Protein AF-A0A3C0NPC6-F1 (afdb_monomer_lite)

pLDDT: mean 86.83, std 6.76, range [43.84, 96.44]

Structure (mmCIF, N/CA/C/O backbone):
data_AF-A0A3C0NPC6-F1
#
_entry.id   AF-A0A3C0NPC6-F1
#
loop_
_atom_site.group_PDB
_atom_site.id
_atom_site.type_symbol
_atom_site.label_atom_id
_atom_site.label_alt_id
_atom_site.label_comp_id
_atom_site.label_asym_id
_atom_site.label_entity_id
_atom_site.label_seq_id
_atom_site.pdbx_PDB_ins_code
_atom_site.Cartn_x
_atom_site.Cartn_y
_atom_site.Cartn_z
_atom_site.occupancy
_atom_site.B_iso_or_equiv
_atom_site.auth_seq_id
_atom_site.auth_comp_id
_atom_site.auth_asym_id
_atom_site.auth_atom_id
_atom_site.pdbx_PDB_model_num
ATOM 1 N N . MET A 1 1 ? 35.384 -7.196 -56.710 1.00 65.62 1 MET A N 1
ATOM 2 C CA . MET A 1 1 ? 35.052 -7.551 -55.319 1.00 65.62 1 MET A CA 1
ATOM 3 C C . MET A 1 1 ? 35.713 -6.512 -54.436 1.00 65.62 1 MET A C 1
ATOM 5 O O . MET A 1 1 ? 36.925 -6.368 -54.517 1.00 65.62 1 MET A O 1
ATOM 9 N N . GLU A 1 2 ? 34.927 -5.705 -53.733 1.00 82.31 2 GLU A N 1
ATOM 10 C CA . GLU A 1 2 ? 35.438 -4.624 -52.882 1.00 82.31 2 GLU A CA 1
ATOM 11 C C . GLU A 1 2 ? 36.003 -5.228 -51.590 1.00 82.31 2 GLU A C 1
ATOM 13 O O . GLU A 1 2 ? 35.339 -6.059 -50.967 1.00 82.31 2 GLU A O 1
ATOM 18 N N . ILE A 1 3 ? 37.242 -4.875 -51.237 1.00 86.31 3 ILE A N 1
ATOM 19 C CA . ILE A 1 3 ? 37.906 -5.329 -50.009 1.00 86.31 3 ILE A CA 1
ATOM 20 C C . ILE A 1 3 ? 38.146 -4.107 -49.130 1.00 86.31 3 ILE A C 1
ATOM 22 O O . ILE A 1 3 ? 38.821 -3.172 -49.557 1.00 86.31 3 ILE A O 1
ATOM 26 N N . VAL A 1 4 ? 37.604 -4.132 -47.916 1.00 90.56 4 VAL A N 1
ATOM 27 C CA . VAL A 1 4 ? 37.777 -3.084 -46.907 1.00 90.56 4 VAL A CA 1
ATOM 28 C C . VAL A 1 4 ? 38.670 -3.626 -45.800 1.00 90.56 4 VAL A C 1
ATOM 30 O O . VAL A 1 4 ? 38.386 -4.682 -45.237 1.00 90.56 4 VAL A O 1
ATOM 33 N N . TYR A 1 5 ? 39.755 -2.923 -45.496 1.00 91.00 5 TYR A N 1
ATOM 34 C CA . TYR A 1 5 ? 40.668 -3.291 -44.416 1.00 91.00 5 TYR A CA 1
ATOM 35 C C . TYR A 1 5 ? 40.233 -2.605 -43.126 1.00 91.00 5 TYR A C 1
ATOM 37 O O . TYR A 1 5 ? 39.950 -1.407 -43.128 1.00 91.00 5 TYR A O 1
ATOM 45 N N . ALA A 1 6 ? 40.176 -3.368 -42.040 1.00 91.25 6 ALA A N 1
ATOM 46 C CA . ALA A 1 6 ? 39.896 -2.854 -40.710 1.00 91.25 6 ALA A CA 1
ATOM 47 C C . ALA A 1 6 ? 41.030 -3.259 -39.764 1.00 91.25 6 ALA A C 1
ATOM 49 O O . ALA A 1 6 ? 41.276 -4.444 -39.538 1.00 91.25 6 ALA A O 1
ATOM 50 N N . GLU A 1 7 ? 41.727 -2.255 -39.237 1.00 89.19 7 GLU A N 1
ATOM 51 C CA . GLU A 1 7 ? 42.876 -2.431 -38.342 1.00 89.19 7 GLU A CA 1
ATOM 52 C C . GLU A 1 7 ? 42.448 -2.426 -36.872 1.00 89.19 7 GLU A C 1
ATOM 54 O O . GLU A 1 7 ? 43.053 -3.099 -36.040 1.00 89.19 7 GLU A O 1
ATOM 59 N N . ASP A 1 8 ? 41.375 -1.700 -36.561 1.00 90.75 8 ASP A N 1
ATOM 60 C CA . ASP A 1 8 ? 40.895 -1.477 -35.205 1.00 90.75 8 ASP A CA 1
ATOM 61 C C . ASP A 1 8 ? 39.368 -1.625 -35.090 1.00 90.75 8 ASP A C 1
ATOM 63 O O . ASP A 1 8 ? 38.622 -1.714 -36.070 1.00 90.75 8 ASP A O 1
ATOM 67 N N . LYS A 1 9 ? 38.869 -1.616 -33.852 1.00 89.56 9 LYS A N 1
ATOM 68 C CA . LYS A 1 9 ? 37.432 -1.706 -33.556 1.00 89.56 9 LYS A CA 1
ATOM 69 C C . LYS A 1 9 ? 36.596 -0.629 -34.256 1.00 89.56 9 LYS A C 1
ATOM 71 O O . LYS A 1 9 ? 35.452 -0.890 -34.626 1.00 89.56 9 LYS A O 1
ATOM 76 N N . LYS A 1 10 ? 37.126 0.586 -34.417 1.00 91.94 10 LYS A N 1
ATOM 77 C CA . LYS A 1 10 ? 36.380 1.712 -34.991 1.00 91.94 10 LYS A CA 1
ATOM 78 C C . LYS A 1 10 ? 36.220 1.538 -36.500 1.00 91.94 10 LYS A C 1
ATOM 80 O O . LYS A 1 10 ? 35.096 1.545 -36.995 1.00 91.94 10 LYS A O 1
ATOM 85 N N . SER A 1 11 ? 37.326 1.306 -37.196 1.00 92.06 11 SER A N 1
ATOM 86 C CA . SER A 1 11 ? 37.374 1.020 -38.629 1.00 92.06 11 SER A CA 1
ATOM 87 C C . SER A 1 11 ? 36.565 -0.224 -38.988 1.00 92.06 11 SER A C 1
ATOM 89 O O . SER A 1 11 ? 35.882 -0.228 -40.008 1.00 92.06 11 SER A O 1
ATOM 91 N N . PHE A 1 12 ? 36.536 -1.246 -38.126 1.00 92.19 12 PHE A N 1
ATOM 92 C CA . PHE A 1 12 ? 35.694 -2.424 -38.335 1.00 92.19 12 PHE A CA 1
ATOM 93 C C . PHE A 1 12 ? 34.198 -2.099 -38.300 1.00 92.19 12 PHE A C 1
ATOM 95 O O . PHE A 1 12 ? 33.438 -2.555 -39.155 1.00 92.19 12 PHE A O 1
ATOM 102 N N . VAL A 1 13 ? 33.760 -1.277 -37.346 1.00 91.44 13 VAL A N 1
ATOM 103 C CA . VAL A 1 13 ? 32.358 -0.843 -37.259 1.00 91.44 13 VAL A CA 1
ATOM 104 C C . VAL A 1 13 ? 31.980 0.035 -38.454 1.00 91.44 13 VAL A C 1
ATOM 106 O O . VAL A 1 13 ? 30.940 -0.199 -39.069 1.00 91.44 13 VAL A O 1
ATOM 109 N N . GLU A 1 14 ? 32.833 0.987 -38.830 1.00 91.06 14 GLU A N 1
ATOM 110 C CA . GLU A 1 14 ? 32.621 1.852 -40.000 1.00 91.06 14 GLU A CA 1
ATOM 111 C C . GLU A 1 14 ? 32.575 1.044 -41.308 1.00 91.06 14 GLU A C 1
ATOM 113 O O . GLU A 1 14 ? 31.710 1.276 -42.162 1.00 91.06 14 GLU A O 1
ATOM 118 N N . ALA A 1 15 ? 33.443 0.035 -41.443 1.00 90.19 15 ALA A N 1
ATOM 119 C CA . ALA A 1 15 ? 33.426 -0.904 -42.558 1.00 90.19 15 ALA A CA 1
ATOM 120 C C . ALA A 1 15 ? 32.088 -1.648 -42.624 1.00 90.19 15 ALA A C 1
ATOM 122 O O . ALA A 1 15 ? 31.449 -1.667 -43.670 1.00 90.19 15 ALA A O 1
ATOM 123 N N . ILE A 1 16 ? 31.599 -2.191 -41.503 1.00 90.88 16 ILE A N 1
ATOM 124 C CA . ILE A 1 16 ? 30.289 -2.862 -41.444 1.00 90.88 16 ILE A CA 1
ATOM 125 C C . ILE A 1 16 ? 29.150 -1.902 -41.807 1.00 90.88 16 ILE A C 1
ATOM 127 O O . ILE A 1 16 ? 28.155 -2.320 -42.403 1.00 90.88 16 ILE A O 1
ATOM 131 N N . GLU A 1 17 ? 29.230 -0.623 -41.446 1.00 90.00 17 GLU A N 1
ATOM 132 C CA . GLU A 1 17 ? 28.191 0.360 -41.763 1.00 90.00 17 GLU A CA 1
ATOM 133 C C . GLU A 1 17 ? 28.104 0.667 -43.258 1.00 90.00 17 GLU A C 1
ATOM 135 O O . GLU A 1 17 ? 26.996 0.688 -43.805 1.00 90.00 17 GLU A O 1
ATOM 140 N N . THR A 1 18 ? 29.254 0.815 -43.908 1.00 87.75 18 THR A N 1
ATOM 141 C CA . THR A 1 18 ? 29.388 1.236 -45.309 1.00 87.75 18 THR A CA 1
ATOM 142 C C . THR A 1 18 ? 29.366 0.085 -46.317 1.00 87.75 18 THR A C 1
ATOM 144 O O . THR A 1 18 ? 29.220 0.328 -47.518 1.00 87.75 18 THR A O 1
ATOM 147 N N . ILE A 1 19 ? 29.460 -1.165 -45.850 1.00 88.69 19 ILE A N 1
ATOM 148 C CA . ILE A 1 19 ? 29.596 -2.333 -46.718 1.00 88.69 19 ILE A CA 1
ATOM 149 C C . ILE A 1 19 ? 28.379 -2.588 -47.617 1.00 88.69 19 ILE A C 1
ATOM 151 O O . ILE A 1 19 ? 27.220 -2.477 -47.205 1.00 88.69 19 ILE A O 1
ATOM 155 N N . ARG A 1 20 ? 28.664 -2.999 -48.857 1.00 85.25 20 ARG A N 1
ATOM 156 C CA . ARG A 1 20 ? 27.684 -3.480 -49.839 1.00 85.25 20 ARG A CA 1
ATOM 157 C C . ARG A 1 20 ? 27.690 -5.008 -49.907 1.00 85.25 20 ARG A C 1
ATOM 159 O O . ARG A 1 20 ? 28.698 -5.645 -49.614 1.00 85.25 20 ARG A O 1
ATOM 166 N N . ALA A 1 21 ? 26.579 -5.594 -50.346 1.00 85.00 21 ALA A N 1
ATOM 167 C CA . ALA A 1 21 ? 26.479 -7.040 -50.526 1.00 85.00 21 ALA A CA 1
ATOM 168 C C . ALA A 1 21 ? 27.562 -7.562 -51.493 1.00 85.00 21 ALA A C 1
ATOM 170 O O . ALA A 1 21 ? 27.752 -7.010 -52.578 1.00 85.00 21 ALA A O 1
ATOM 171 N N . GLY A 1 22 ? 28.272 -8.619 -51.090 1.00 82.88 22 GLY A N 1
ATOM 172 C CA . GLY A 1 22 ? 29.378 -9.225 -51.837 1.00 82.88 22 GLY A CA 1
ATOM 173 C C . GLY A 1 22 ? 30.750 -8.566 -51.633 1.00 82.88 22 GLY A C 1
ATOM 174 O O . GLY A 1 22 ? 31.723 -8.986 -52.265 1.00 82.88 22 GLY A O 1
ATOM 175 N N . ALA A 1 23 ? 30.856 -7.540 -50.782 1.00 89.00 23 ALA A N 1
ATOM 176 C CA . ALA A 1 23 ? 32.137 -6.977 -50.357 1.00 89.00 23 ALA A CA 1
ATOM 177 C C . ALA A 1 23 ? 32.716 -7.746 -49.157 1.00 89.00 23 ALA A C 1
ATOM 179 O O . ALA A 1 23 ? 31.995 -8.409 -48.414 1.00 89.00 23 ALA A O 1
ATOM 180 N N . CYS A 1 24 ? 34.032 -7.665 -48.979 1.00 88.88 24 CYS A N 1
ATOM 181 C CA . CYS A 1 24 ? 34.771 -8.428 -47.980 1.00 88.88 24 CYS A CA 1
ATOM 182 C C . CYS A 1 24 ? 35.516 -7.501 -47.026 1.00 88.88 24 CYS A C 1
ATOM 184 O O . CYS A 1 24 ? 36.270 -6.638 -47.469 1.00 88.88 24 CYS A O 1
ATOM 186 N N . VAL A 1 25 ? 35.366 -7.720 -45.724 1.00 92.62 25 VAL A N 1
ATOM 187 C CA . VAL A 1 25 ? 36.177 -7.059 -44.700 1.00 92.62 25 VAL A CA 1
ATOM 188 C C . VAL A 1 25 ? 37.362 -7.948 -44.364 1.00 92.62 25 VAL A C 1
ATOM 190 O O . VAL A 1 25 ? 37.199 -9.148 -44.139 1.00 92.62 25 VAL A O 1
ATOM 193 N N . ARG A 1 26 ? 38.559 -7.371 -44.352 1.00 92.88 26 ARG A N 1
ATOM 194 C CA . ARG A 1 26 ? 39.791 -8.057 -43.973 1.00 92.88 26 ARG A CA 1
ATOM 195 C C . ARG A 1 26 ? 40.323 -7.470 -42.673 1.00 92.88 26 ARG A C 1
ATOM 197 O O . ARG A 1 26 ? 40.474 -6.255 -42.568 1.00 92.88 26 ARG A O 1
ATOM 204 N N . ILE A 1 27 ? 40.576 -8.347 -41.709 1.00 92.75 27 ILE A N 1
ATOM 205 C CA . ILE A 1 27 ? 41.097 -8.022 -40.381 1.00 92.75 27 ILE A CA 1
ATOM 206 C C . ILE A 1 27 ? 42.367 -8.831 -40.115 1.00 92.75 27 ILE A C 1
ATOM 208 O O . ILE A 1 27 ? 42.516 -9.950 -40.612 1.00 92.75 27 ILE A O 1
ATOM 212 N N . ASP A 1 28 ? 43.270 -8.261 -39.325 1.00 90.69 28 ASP A N 1
ATOM 213 C CA . ASP A 1 28 ? 44.510 -8.930 -38.928 1.00 90.69 28 ASP A CA 1
ATOM 214 C C . ASP A 1 28 ? 44.250 -10.026 -37.881 1.00 90.69 28 ASP A C 1
ATOM 216 O O . ASP A 1 28 ? 44.654 -11.174 -38.073 1.00 90.69 28 ASP A O 1
ATOM 220 N N . SER A 1 29 ? 43.507 -9.701 -36.816 1.00 89.62 29 SER A N 1
ATOM 221 C CA . SER A 1 29 ? 43.085 -10.648 -35.778 1.00 89.62 29 SER A CA 1
ATOM 222 C C . SER A 1 29 ? 41.712 -10.299 -35.201 1.00 89.62 29 SER A C 1
ATOM 224 O O . SER A 1 29 ? 41.242 -9.165 -35.303 1.00 89.62 29 SER A O 1
ATOM 226 N N . ILE A 1 30 ? 41.057 -11.252 -34.534 1.00 88.62 30 ILE A N 1
ATOM 227 C CA . ILE A 1 30 ? 39.776 -10.987 -33.851 1.00 88.62 30 ILE A CA 1
ATOM 228 C C . ILE A 1 30 ? 39.967 -9.961 -32.722 1.00 88.62 30 ILE A C 1
ATOM 230 O O . ILE A 1 30 ? 39.120 -9.089 -32.500 1.00 88.62 30 ILE A O 1
ATOM 234 N N . SER A 1 31 ? 41.102 -10.047 -32.029 1.00 89.06 31 SER A N 1
ATOM 235 C CA . SER A 1 31 ? 41.445 -9.181 -30.898 1.00 89.06 31 SER A CA 1
ATOM 236 C C . SER A 1 31 ? 41.719 -7.730 -31.306 1.00 89.06 31 SER A C 1
ATOM 238 O O . SER A 1 31 ? 41.568 -6.839 -30.476 1.00 89.06 31 SER A O 1
ATOM 240 N N . SER A 1 32 ? 42.100 -7.457 -32.562 1.00 87.75 32 SER A N 1
ATOM 241 C CA . SER A 1 32 ? 42.333 -6.077 -33.017 1.00 87.75 32 SER A CA 1
ATOM 242 C C . SER A 1 32 ? 41.028 -5.301 -33.219 1.00 87.75 32 SER A C 1
ATOM 244 O O . SER A 1 32 ? 40.971 -4.086 -33.027 1.00 87.75 32 SER A O 1
ATOM 246 N N . VAL A 1 33 ? 39.945 -6.010 -33.547 1.00 89.38 33 VAL A N 1
ATOM 247 C CA . VAL A 1 33 ? 38.639 -5.413 -33.858 1.00 89.38 33 VAL A CA 1
ATOM 248 C C . VAL A 1 33 ? 37.592 -5.591 -32.757 1.00 89.38 33 VAL A C 1
ATOM 250 O O . VAL A 1 33 ? 36.480 -5.068 -32.872 1.00 89.38 33 VAL A O 1
ATOM 253 N N . SER A 1 34 ? 37.912 -6.313 -31.680 1.00 88.62 34 SER A N 1
ATOM 254 C CA . SER A 1 34 ? 36.974 -6.587 -30.590 1.00 88.62 34 SER A CA 1
ATOM 255 C C . SER A 1 34 ? 37.658 -6.833 -29.242 1.00 88.62 34 SER A C 1
ATOM 257 O O . SER A 1 34 ? 38.674 -7.512 -29.161 1.00 88.62 34 SER A O 1
ATOM 259 N N . ASP A 1 35 ? 37.037 -6.338 -28.166 1.00 87.31 35 ASP A N 1
ATOM 260 C CA . ASP A 1 35 ? 37.501 -6.562 -26.784 1.00 87.31 35 ASP A CA 1
ATOM 261 C C . ASP A 1 35 ? 36.902 -7.835 -26.163 1.00 87.31 35 ASP A C 1
ATOM 263 O O . ASP A 1 35 ? 37.320 -8.295 -25.101 1.00 87.31 35 ASP A O 1
ATOM 267 N N . SER A 1 36 ? 35.857 -8.383 -26.788 1.00 85.88 36 SER A N 1
ATOM 268 C CA . SER A 1 36 ? 35.154 -9.563 -26.303 1.00 85.88 36 SER A CA 1
ATOM 269 C C . SER A 1 36 ? 34.644 -10.416 -27.457 1.00 85.88 36 SER A C 1
ATOM 271 O O . SER A 1 36 ? 34.207 -9.902 -28.489 1.00 85.88 36 SER A O 1
ATOM 273 N N . ALA A 1 37 ? 34.619 -11.737 -27.247 1.00 79.19 37 ALA A N 1
ATOM 274 C CA . ALA A 1 37 ? 34.069 -12.684 -28.216 1.00 79.19 37 ALA A CA 1
ATOM 275 C C . ALA A 1 37 ? 32.622 -12.335 -28.595 1.00 79.19 37 ALA A C 1
ATOM 277 O O . ALA A 1 37 ? 32.230 -12.464 -29.748 1.00 79.19 37 ALA A O 1
ATOM 278 N N . LYS A 1 38 ? 31.834 -11.831 -27.639 1.00 80.88 38 LYS A N 1
ATOM 279 C CA . LYS A 1 38 ? 30.462 -11.394 -27.891 1.00 80.88 38 LYS A CA 1
ATOM 280 C C . LYS A 1 38 ? 30.405 -10.185 -28.826 1.00 80.88 38 LYS A C 1
ATOM 282 O O . LYS A 1 38 ? 29.601 -10.189 -29.751 1.00 80.88 38 LYS A O 1
ATOM 287 N N . ASP A 1 39 ? 31.237 -9.170 -28.598 1.00 86.12 39 ASP A N 1
ATOM 288 C CA . ASP A 1 39 ? 31.243 -7.968 -29.438 1.00 86.12 39 ASP A CA 1
ATOM 289 C C . ASP A 1 39 ? 31.651 -8.305 -30.874 1.00 86.12 39 ASP A C 1
ATOM 291 O O . ASP A 1 39 ? 31.037 -7.809 -31.821 1.00 86.12 39 ASP A O 1
ATOM 295 N N . PHE A 1 40 ? 32.625 -9.208 -31.037 1.00 86.56 40 PHE A N 1
ATOM 296 C CA . PHE A 1 40 ? 32.978 -9.756 -32.343 1.00 86.56 40 PHE A CA 1
ATOM 297 C C . PHE A 1 40 ? 31.807 -10.493 -32.990 1.00 86.56 40 PHE A C 1
ATOM 299 O O . PHE A 1 40 ? 31.468 -10.206 -34.133 1.00 86.56 40 PHE A O 1
ATOM 306 N N . LEU A 1 41 ? 31.166 -11.418 -32.268 1.00 83.19 41 LEU A N 1
ATOM 307 C CA . LEU A 1 41 ? 30.031 -12.191 -32.778 1.00 83.19 41 LEU A CA 1
ATOM 308 C C . LEU A 1 41 ? 28.879 -11.278 -33.213 1.00 83.19 41 LEU A C 1
ATOM 310 O O . LEU A 1 41 ? 28.320 -11.465 -34.292 1.00 83.19 41 LEU A O 1
ATOM 314 N N . ASP A 1 42 ? 28.548 -10.265 -32.413 1.00 85.06 42 ASP A N 1
ATOM 315 C CA . ASP A 1 42 ? 27.497 -9.298 -32.731 1.00 85.06 42 ASP A CA 1
ATOM 316 C C . ASP A 1 42 ? 27.851 -8.477 -33.987 1.00 85.06 42 ASP A C 1
ATOM 318 O O . ASP A 1 42 ? 26.983 -8.214 -34.824 1.00 85.06 42 ASP A O 1
ATOM 322 N N . ALA A 1 43 ? 29.118 -8.091 -34.156 1.00 88.00 43 ALA A N 1
ATOM 323 C CA . ALA A 1 43 ? 29.601 -7.395 -35.348 1.00 88.00 43 ALA A CA 1
ATOM 324 C C . ALA A 1 43 ? 29.622 -8.306 -36.592 1.00 88.00 43 ALA A C 1
ATOM 326 O O . ALA A 1 43 ? 29.136 -7.914 -37.653 1.00 88.00 43 ALA A O 1
ATOM 327 N N . ALA A 1 44 ? 30.084 -9.548 -36.451 1.00 85.44 44 ALA A N 1
ATOM 328 C CA . ALA A 1 44 ? 30.120 -10.556 -37.506 1.00 85.44 44 ALA A CA 1
ATOM 329 C C . ALA A 1 44 ? 28.710 -10.928 -37.998 1.00 85.44 44 ALA A C 1
ATOM 331 O O . ALA A 1 44 ? 28.474 -11.017 -39.200 1.00 85.44 44 ALA A O 1
ATOM 332 N N . VAL A 1 45 ? 27.734 -11.070 -37.095 1.00 84.75 45 VAL A N 1
ATOM 333 C CA . VAL A 1 45 ? 26.328 -11.313 -37.467 1.00 84.75 45 VAL A CA 1
ATOM 334 C C . VAL A 1 45 ? 25.738 -10.121 -38.230 1.00 84.75 45 VAL A C 1
ATOM 336 O O . VAL A 1 45 ? 24.988 -10.319 -39.186 1.00 84.75 45 VAL A O 1
ATOM 339 N N . LYS A 1 46 ? 26.083 -8.881 -37.855 1.00 88.38 46 LYS A N 1
ATOM 340 C CA . LYS A 1 46 ? 25.654 -7.680 -38.598 1.00 88.38 46 LYS A CA 1
ATOM 341 C C . LYS A 1 46 ? 26.268 -7.623 -39.993 1.00 88.38 46 LYS A C 1
ATOM 343 O O . LYS A 1 46 ? 25.556 -7.308 -40.944 1.00 88.38 46 LYS A O 1
ATOM 348 N N . LEU A 1 47 ? 27.557 -7.942 -40.106 1.00 89.19 47 LEU A N 1
ATOM 349 C CA . LEU A 1 47 ? 28.272 -8.031 -41.376 1.00 89.19 47 LEU A CA 1
ATOM 350 C C . LEU A 1 47 ? 27.607 -9.055 -42.308 1.00 89.19 47 LEU A C 1
ATOM 352 O O . LEU A 1 47 ? 27.235 -8.721 -43.433 1.00 89.19 47 LEU A O 1
ATOM 356 N N . ALA A 1 48 ? 27.342 -10.256 -41.792 1.00 85.25 48 ALA A N 1
ATOM 357 C CA . ALA A 1 48 ? 26.646 -11.316 -42.515 1.00 85.25 48 ALA A CA 1
ATOM 358 C C . ALA A 1 48 ? 25.231 -10.907 -42.947 1.00 85.25 48 ALA A C 1
ATOM 360 O O . ALA A 1 48 ? 24.814 -11.174 -44.071 1.00 85.25 48 ALA A O 1
ATOM 361 N N . GLY A 1 49 ? 24.490 -10.211 -42.076 1.00 85.62 49 GLY A N 1
ATOM 362 C CA . GLY A 1 49 ? 23.147 -9.706 -42.376 1.00 85.62 49 GLY A CA 1
ATOM 363 C C . GLY A 1 49 ? 23.105 -8.707 -43.538 1.00 85.62 49 GLY A C 1
ATOM 364 O O . GLY A 1 49 ? 22.067 -8.571 -44.183 1.00 85.62 49 GLY A O 1
ATOM 365 N N . LYS A 1 50 ? 24.227 -8.040 -43.835 1.00 88.38 50 LYS A N 1
ATOM 366 C CA . LYS A 1 50 ? 24.393 -7.155 -44.998 1.00 88.38 50 LYS A CA 1
ATOM 367 C C . LYS A 1 50 ? 24.942 -7.867 -46.242 1.00 88.38 50 LYS A C 1
ATOM 369 O O . LYS A 1 50 ? 25.159 -7.219 -47.263 1.00 88.38 50 LYS A O 1
ATOM 374 N N . GLY A 1 51 ? 25.159 -9.182 -46.174 1.00 85.38 51 GLY A N 1
ATOM 375 C CA . GLY A 1 51 ? 25.779 -9.963 -47.245 1.00 85.38 51 GLY A CA 1
ATOM 376 C C . GLY A 1 51 ? 27.271 -9.673 -47.409 1.00 85.38 51 GLY A C 1
ATOM 377 O O . GLY A 1 51 ? 27.783 -9.761 -48.522 1.00 85.38 51 GLY A O 1
ATOM 378 N N . GLY A 1 52 ? 27.934 -9.244 -46.332 1.00 88.06 52 GLY A N 1
ATOM 379 C CA . GLY A 1 52 ? 29.372 -9.031 -46.294 1.00 88.06 52 GLY A CA 1
ATOM 380 C C . GLY A 1 52 ? 30.127 -10.303 -45.929 1.00 88.06 52 GLY A C 1
ATOM 381 O O . GLY A 1 52 ? 29.661 -11.100 -45.117 1.00 88.06 52 GLY A O 1
ATOM 382 N N . GLU A 1 53 ? 31.314 -10.450 -46.496 1.00 89.50 53 GLU A N 1
ATOM 383 C CA . GLU A 1 53 ? 32.254 -11.528 -46.199 1.00 89.50 53 GLU A CA 1
ATOM 384 C C . GLU A 1 53 ? 33.327 -11.026 -45.219 1.00 89.50 53 GLU A C 1
ATOM 386 O O . GLU A 1 53 ? 33.627 -9.833 -45.155 1.00 89.50 53 GLU A O 1
ATOM 391 N N . LEU A 1 54 ? 33.923 -11.929 -44.451 1.00 90.00 54 LEU A N 1
ATOM 392 C CA . LEU A 1 54 ? 34.996 -11.667 -43.495 1.00 90.00 54 LEU A CA 1
ATOM 393 C C . LEU A 1 54 ? 36.200 -12.589 -43.728 1.00 90.00 54 LEU A C 1
ATOM 395 O O . LEU A 1 54 ? 36.051 -13.803 -43.906 1.00 90.00 54 LEU A O 1
ATOM 399 N N . VAL A 1 55 ? 37.391 -11.996 -43.691 1.00 90.25 55 VAL A N 1
ATOM 400 C CA . VAL A 1 55 ? 38.684 -12.684 -43.747 1.00 90.25 55 VAL A CA 1
ATOM 401 C C . VAL A 1 55 ? 39.524 -12.241 -42.562 1.00 90.25 55 VAL A C 1
ATOM 403 O O . VAL A 1 55 ? 39.721 -11.045 -42.367 1.00 90.25 55 VAL A O 1
ATOM 406 N N . CYS A 1 56 ? 40.043 -13.205 -41.813 1.00 89.50 56 CYS A N 1
ATOM 407 C CA . CYS A 1 56 ? 40.929 -12.988 -40.680 1.00 89.50 56 CYS A CA 1
ATOM 408 C C . CYS A 1 56 ? 42.266 -13.674 -40.938 1.00 89.50 56 CYS A C 1
ATOM 410 O O . CYS A 1 56 ? 42.302 -14.880 -41.199 1.00 89.50 56 CYS A O 1
ATOM 412 N N . GLU A 1 57 ? 43.351 -12.905 -40.905 1.00 87.88 57 GLU A N 1
ATOM 413 C CA . GLU A 1 57 ? 44.681 -13.405 -41.261 1.00 87.88 57 GLU A CA 1
ATOM 414 C C . GLU A 1 57 ? 45.271 -14.310 -40.177 1.00 87.88 57 GLU A C 1
ATOM 416 O O . GLU A 1 57 ? 45.668 -15.436 -40.478 1.00 87.88 57 GLU A O 1
ATOM 421 N N . SER A 1 58 ? 45.273 -13.853 -38.924 1.00 86.75 58 SER A N 1
ATOM 422 C CA . SER A 1 58 ? 45.931 -14.542 -37.806 1.00 86.75 58 SER A CA 1
ATOM 423 C C . SER A 1 58 ? 45.266 -15.876 -37.449 1.00 86.75 58 SER A C 1
ATOM 425 O O . SER A 1 58 ? 45.936 -16.882 -37.232 1.00 86.75 58 SER A O 1
ATOM 427 N N . GLU A 1 59 ? 43.937 -15.911 -37.419 1.00 83.31 59 GLU A N 1
ATOM 428 C CA . GLU A 1 59 ? 43.132 -17.091 -37.094 1.00 83.31 59 GLU A CA 1
ATOM 429 C C . GLU A 1 59 ? 42.834 -17.959 -38.331 1.00 83.31 59 GLU A C 1
ATOM 431 O O . GLU A 1 59 ? 42.208 -19.013 -38.214 1.00 83.31 59 GLU A O 1
ATOM 436 N N . GLY A 1 60 ? 43.283 -17.537 -39.521 1.00 81.81 60 GLY A N 1
ATOM 437 C CA . GLY A 1 60 ? 43.210 -18.320 -40.758 1.00 81.81 60 GLY A CA 1
ATOM 438 C C . GLY A 1 60 ? 41.790 -18.568 -41.276 1.00 81.81 60 GLY A C 1
ATOM 439 O O . GLY A 1 60 ? 41.545 -19.544 -41.991 1.00 81.81 60 GLY A O 1
ATOM 440 N N . PHE A 1 61 ? 40.843 -17.707 -40.914 1.00 80.19 61 PHE A N 1
ATOM 441 C CA . PHE A 1 61 ? 39.430 -17.880 -41.227 1.00 80.19 61 PHE A CA 1
ATOM 442 C C . PHE A 1 61 ? 39.022 -17.028 -42.447 1.00 80.19 61 PHE A C 1
ATOM 444 O O . PHE A 1 61 ? 39.302 -15.834 -42.517 1.00 80.19 61 PHE A O 1
ATOM 451 N N . ASP A 1 62 ? 38.346 -17.649 -43.422 1.00 86.00 62 ASP A N 1
ATOM 452 C CA . ASP A 1 62 ? 37.866 -17.004 -44.654 1.00 86.00 62 ASP A CA 1
ATOM 453 C C . ASP A 1 62 ? 36.449 -17.497 -44.984 1.00 86.00 62 ASP A C 1
ATOM 455 O O . ASP A 1 62 ? 36.269 -18.621 -45.460 1.00 86.00 62 ASP A O 1
ATOM 459 N N . THR A 1 63 ? 35.450 -16.651 -44.725 1.00 84.31 63 THR A N 1
ATOM 460 C CA . THR A 1 63 ? 34.014 -16.908 -44.997 1.00 84.31 63 THR A CA 1
ATOM 461 C C . THR A 1 63 ? 33.685 -17.238 -46.446 1.00 84.31 63 THR A C 1
ATOM 463 O O . THR A 1 63 ? 32.713 -17.943 -46.699 1.00 84.31 63 THR A O 1
ATOM 466 N N . ARG A 1 64 ? 34.522 -16.799 -47.390 1.00 81.69 64 ARG A N 1
ATOM 467 C CA . ARG A 1 64 ? 34.307 -17.002 -48.829 1.00 81.69 64 ARG A CA 1
ATOM 468 C C . ARG A 1 64 ? 34.593 -18.436 -49.259 1.00 81.69 64 ARG A C 1
ATOM 470 O O . ARG A 1 64 ? 34.251 -18.829 -50.372 1.00 81.69 64 ARG A O 1
ATOM 477 N N . ARG A 1 65 ? 35.292 -19.203 -48.418 1.00 82.50 65 ARG A N 1
ATOM 478 C CA . ARG A 1 65 ? 35.644 -20.602 -48.673 1.00 82.50 65 ARG A CA 1
ATOM 479 C C . ARG A 1 65 ? 34.637 -21.520 -47.993 1.00 82.50 65 ARG A C 1
ATOM 481 O O . ARG A 1 65 ? 34.098 -21.186 -46.943 1.00 82.50 65 ARG A O 1
ATOM 488 N N . GLU A 1 66 ? 34.477 -22.729 -48.524 1.00 73.44 66 GLU A N 1
ATOM 489 C CA . GLU A 1 66 ? 33.584 -23.758 -47.961 1.00 73.44 66 GLU A CA 1
ATOM 490 C C . GLU A 1 66 ? 33.843 -24.012 -46.464 1.00 73.44 66 GLU A C 1
ATOM 492 O O . GLU A 1 66 ? 32.914 -24.162 -45.676 1.00 73.44 66 GLU A O 1
ATOM 497 N N . GLN A 1 67 ? 35.114 -23.957 -46.061 1.00 68.88 67 GLN A N 1
ATOM 498 C CA . GLN A 1 67 ? 35.570 -24.101 -44.677 1.00 68.88 67 GLN A CA 1
ATOM 499 C C . GLN A 1 67 ? 35.154 -22.950 -43.736 1.00 68.88 67 GLN A C 1
ATOM 501 O O . GLN A 1 67 ? 35.024 -23.175 -42.536 1.00 68.88 67 GLN A O 1
ATOM 506 N N . GLY A 1 68 ? 34.924 -21.734 -44.246 1.00 70.06 68 GLY A N 1
ATOM 507 C CA . GLY A 1 68 ? 34.495 -20.574 -43.451 1.00 70.06 68 GLY A CA 1
ATOM 508 C C . GLY A 1 68 ? 33.025 -20.188 -43.624 1.00 70.06 68 GLY A C 1
ATOM 509 O O . GLY A 1 68 ? 32.513 -19.406 -42.822 1.00 70.06 68 GLY A O 1
ATOM 510 N N . ALA A 1 69 ? 32.325 -20.764 -44.608 1.00 74.19 69 ALA A N 1
ATOM 511 C CA . ALA A 1 69 ? 30.914 -20.492 -44.895 1.00 74.19 69 ALA A CA 1
ATOM 512 C C . ALA A 1 69 ? 29.975 -20.806 -43.710 1.00 74.19 69 ALA A C 1
ATOM 514 O O . ALA A 1 69 ? 28.901 -20.218 -43.575 1.00 74.19 69 ALA A O 1
ATOM 515 N N . LEU A 1 70 ? 30.386 -21.714 -42.816 1.00 78.69 70 LEU A N 1
ATOM 516 C CA . LEU A 1 70 ? 29.624 -22.084 -41.620 1.00 78.69 70 LEU A CA 1
ATOM 517 C C . LEU A 1 70 ? 29.773 -21.097 -40.455 1.00 78.69 70 LEU A C 1
ATOM 519 O O . LEU A 1 70 ? 28.991 -21.186 -39.506 1.00 78.69 70 LEU A O 1
ATOM 523 N N . LEU A 1 71 ? 30.721 -20.151 -40.501 1.00 80.06 71 LEU A N 1
ATOM 524 C CA . LEU A 1 71 ? 30.980 -19.283 -39.353 1.00 80.06 71 LEU A CA 1
ATOM 525 C C . LEU A 1 71 ? 29.755 -18.430 -39.009 1.00 80.06 71 LEU A C 1
ATOM 527 O O . LEU A 1 71 ? 29.271 -18.484 -37.882 1.00 80.06 71 LEU A O 1
ATOM 531 N N . PHE A 1 72 ? 29.218 -17.666 -39.962 1.00 79.06 72 PHE A N 1
ATOM 532 C CA . PHE A 1 72 ? 28.106 -16.758 -39.673 1.00 79.06 72 PHE A CA 1
ATOM 533 C C . PHE A 1 72 ? 26.832 -17.474 -39.186 1.00 79.06 72 PHE A C 1
ATOM 535 O O . PHE A 1 72 ? 26.255 -17.012 -38.194 1.00 79.06 72 PHE A O 1
ATOM 542 N N . PRO A 1 73 ? 26.396 -18.604 -39.786 1.00 81.94 73 PRO A N 1
ATOM 543 C CA . PRO A 1 73 ? 25.305 -19.409 -39.236 1.00 81.94 73 PRO A CA 1
ATOM 544 C C . PRO A 1 73 ? 25.550 -19.880 -37.795 1.00 81.94 73 PRO A C 1
ATOM 546 O O . PRO A 1 73 ? 24.647 -19.782 -36.963 1.00 81.94 73 PRO A O 1
ATOM 549 N N . LEU A 1 74 ? 26.765 -20.341 -37.473 1.00 83.50 74 LEU A N 1
ATOM 550 C CA . LEU A 1 74 ? 27.117 -20.790 -36.122 1.00 83.50 74 LEU A CA 1
ATOM 551 C C . LEU A 1 74 ? 27.143 -19.629 -35.121 1.00 83.50 74 LEU A C 1
ATOM 553 O O . LEU A 1 74 ? 26.565 -19.737 -34.039 1.00 83.50 74 LEU A O 1
ATOM 557 N N . CYS A 1 75 ? 27.744 -18.496 -35.491 1.00 78.62 75 CYS A N 1
ATOM 558 C CA . CYS A 1 75 ? 27.771 -17.282 -34.675 1.00 78.62 75 CYS A CA 1
ATOM 559 C C . CYS A 1 75 ? 26.357 -16.779 -34.366 1.00 78.62 75 CYS A C 1
ATOM 561 O O . CYS A 1 75 ? 26.054 -16.405 -33.230 1.00 78.62 75 CYS A O 1
ATOM 563 N N . ARG A 1 76 ? 25.469 -16.819 -35.364 1.00 79.81 76 ARG A N 1
ATOM 564 C CA . ARG A 1 76 ? 24.060 -16.471 -35.197 1.00 79.81 76 ARG A CA 1
ATOM 565 C C . ARG A 1 76 ? 23.355 -17.422 -34.229 1.00 79.81 76 ARG A C 1
ATOM 567 O O . ARG A 1 76 ? 22.725 -16.948 -33.286 1.00 79.81 76 ARG A O 1
ATOM 574 N N . ALA A 1 77 ? 23.490 -18.735 -34.429 1.00 87.19 77 ALA A N 1
ATOM 575 C CA . ALA A 1 77 ? 22.872 -19.741 -33.565 1.00 87.19 77 ALA A CA 1
ATOM 576 C C . ALA A 1 77 ? 23.333 -19.605 -32.102 1.00 87.19 77 ALA A C 1
ATOM 578 O O . ALA A 1 77 ? 22.522 -19.680 -31.176 1.00 87.19 77 ALA A O 1
ATOM 579 N N . LEU A 1 78 ? 24.622 -19.329 -31.888 1.00 84.75 78 LEU A N 1
ATOM 580 C CA . LEU A 1 78 ? 25.178 -19.104 -30.557 1.00 84.75 78 LEU A CA 1
ATOM 581 C C . LEU A 1 78 ? 24.615 -17.830 -29.902 1.00 84.75 78 LEU A C 1
ATOM 583 O O . LEU A 1 78 ? 24.189 -17.876 -28.747 1.00 84.75 78 LEU A O 1
ATOM 587 N N . SER A 1 79 ? 24.537 -16.711 -30.634 1.00 80.31 79 SER A N 1
ATOM 588 C CA . SER A 1 79 ? 23.950 -15.464 -30.111 1.00 80.31 79 SER A CA 1
ATOM 589 C C . SER A 1 79 ? 22.469 -15.636 -29.742 1.00 80.31 79 SER A C 1
ATOM 591 O O . SER A 1 79 ? 22.018 -15.158 -28.694 1.00 80.31 79 SER A O 1
ATOM 593 N N . GLU A 1 80 ? 21.701 -16.370 -30.552 1.00 86.25 80 GLU A N 1
ATOM 594 C CA . GLU A 1 80 ? 20.298 -16.695 -30.268 1.00 86.25 80 GLU A CA 1
ATOM 595 C C . GLU A 1 80 ? 20.159 -17.548 -28.991 1.00 86.25 80 GLU A C 1
ATOM 597 O O . GLU A 1 80 ? 19.322 -17.239 -28.131 1.00 86.25 80 GLU A O 1
ATOM 602 N N . LEU A 1 81 ? 21.027 -18.551 -28.804 1.00 90.19 81 LEU A N 1
ATOM 603 C CA . LEU A 1 81 ? 21.075 -19.380 -27.595 1.00 90.19 81 LEU A CA 1
ATOM 604 C C . LEU A 1 81 ? 21.364 -18.546 -26.336 1.00 90.19 81 LEU A C 1
ATOM 606 O O . LEU A 1 81 ? 20.668 -18.666 -25.321 1.00 90.19 81 LEU A O 1
ATOM 610 N N . GLU A 1 82 ? 22.347 -17.646 -26.392 1.00 86.75 82 GLU A N 1
ATOM 611 C CA . GLU A 1 82 ? 22.664 -16.758 -25.271 1.00 86.75 82 GLU A CA 1
ATOM 612 C C . GLU A 1 82 ? 21.502 -15.821 -24.914 1.00 86.75 82 GLU A C 1
ATOM 614 O O . GLU A 1 82 ? 21.215 -15.570 -23.734 1.00 86.75 82 GLU A O 1
ATOM 619 N N . GLN A 1 83 ? 20.824 -15.274 -25.927 1.00 86.94 83 GLN A N 1
ATOM 620 C CA . GLN A 1 83 ? 19.653 -14.420 -25.739 1.00 86.94 83 GLN A CA 1
ATOM 621 C C . GLN A 1 83 ? 18.498 -15.186 -25.090 1.00 86.94 83 GLN A C 1
ATOM 623 O O 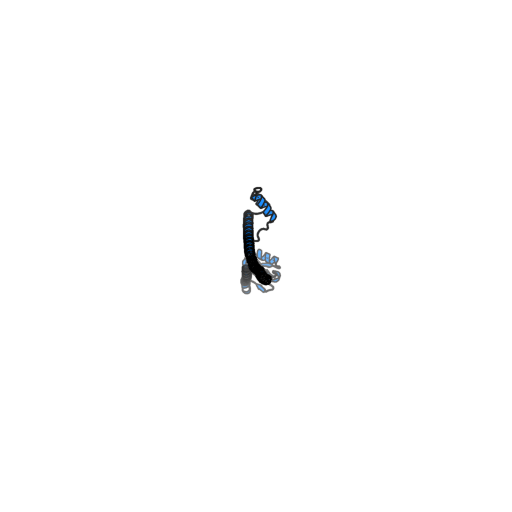. GLN A 1 83 ? 17.861 -14.659 -24.169 1.00 86.94 83 GLN A O 1
ATOM 628 N N . ALA A 1 84 ? 18.247 -16.423 -25.526 1.00 92.88 84 ALA A N 1
ATOM 629 C CA . ALA A 1 84 ? 17.239 -17.297 -24.936 1.00 92.88 84 ALA A CA 1
ATOM 630 C C . ALA A 1 84 ? 17.539 -17.567 -23.452 1.00 92.88 84 ALA A C 1
ATOM 632 O O . ALA A 1 84 ? 16.673 -17.355 -22.599 1.00 92.88 84 ALA A O 1
ATOM 633 N N . GLY A 1 85 ? 18.790 -17.899 -23.113 1.00 94.19 85 GLY A N 1
ATOM 634 C CA . GLY A 1 85 ? 19.218 -18.093 -21.725 1.00 94.19 85 GLY A CA 1
ATOM 635 C C . GLY A 1 85 ? 19.036 -16.843 -20.852 1.00 94.19 85 GLY A C 1
ATOM 636 O O . GLY A 1 85 ? 18.553 -16.930 -19.719 1.00 94.19 85 GLY A O 1
ATOM 637 N N . ARG A 1 86 ? 19.356 -15.650 -21.377 1.00 90.50 86 ARG A N 1
ATOM 638 C CA . ARG A 1 86 ? 19.113 -14.369 -20.680 1.00 90.50 86 ARG A CA 1
ATOM 639 C C . ARG A 1 86 ? 17.627 -14.123 -20.419 1.00 90.50 86 ARG A C 1
ATOM 641 O O . ARG A 1 86 ? 17.271 -13.677 -19.325 1.00 90.50 86 ARG A O 1
ATOM 648 N N . LYS A 1 87 ? 16.761 -14.400 -21.400 1.00 94.69 87 LYS A N 1
ATOM 649 C CA . LYS A 1 87 ? 15.302 -14.263 -21.259 1.00 94.69 87 LYS A CA 1
ATOM 650 C C . LYS A 1 87 ? 14.755 -15.226 -20.205 1.00 94.69 87 LYS A C 1
ATOM 652 O O . LYS A 1 87 ? 14.009 -14.777 -19.339 1.00 94.69 87 LYS A O 1
ATOM 657 N N . ALA A 1 88 ? 15.182 -16.489 -20.223 1.00 95.50 88 ALA A N 1
ATOM 658 C CA . ALA A 1 88 ? 14.760 -17.501 -19.254 1.00 95.50 88 ALA A CA 1
ATOM 659 C C . ALA A 1 88 ? 15.117 -17.104 -17.810 1.00 95.50 88 ALA A C 1
ATOM 661 O O . ALA A 1 88 ? 14.253 -17.087 -1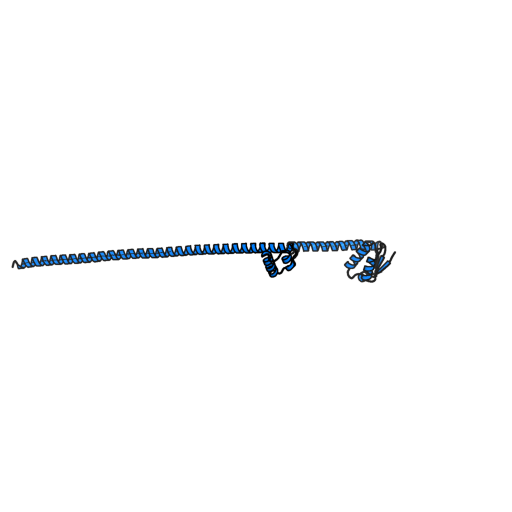6.935 1.00 95.50 88 ALA A O 1
ATOM 662 N N . ARG A 1 89 ? 16.366 -16.674 -17.568 1.00 95.06 89 ARG A N 1
ATOM 663 C CA . ARG A 1 89 ? 16.799 -16.207 -16.236 1.00 95.06 89 ARG A CA 1
ATOM 664 C C . ARG A 1 89 ? 16.027 -14.977 -15.766 1.00 95.06 89 ARG A C 1
ATOM 666 O O . ARG A 1 89 ? 15.615 -14.909 -14.611 1.00 95.06 89 ARG A O 1
ATOM 673 N N . ARG A 1 90 ? 15.796 -14.010 -16.661 1.00 95.06 90 ARG A N 1
ATOM 674 C CA . ARG A 1 90 ? 14.984 -12.825 -16.351 1.00 95.06 90 ARG A CA 1
ATOM 675 C C . ARG A 1 90 ? 13.556 -13.219 -15.984 1.00 95.06 90 ARG A C 1
ATOM 677 O O . ARG A 1 90 ? 13.018 -12.669 -15.032 1.00 95.06 90 ARG A O 1
ATOM 684 N N . HIS A 1 91 ? 12.960 -14.149 -16.727 1.00 96.44 91 HIS A N 1
ATOM 685 C CA . HIS A 1 91 ? 11.604 -14.621 -16.474 1.00 96.44 91 HIS A CA 1
ATOM 686 C C . HIS A 1 91 ? 11.479 -15.245 -15.080 1.00 96.44 91 HIS A C 1
ATOM 688 O O . HIS A 1 91 ? 10.681 -14.756 -14.288 1.00 96.44 91 HIS A O 1
ATOM 694 N N . SER A 1 92 ? 12.360 -16.187 -14.731 1.00 94.94 92 SER A N 1
ATOM 695 C CA . SER A 1 92 ? 12.405 -16.789 -13.389 1.00 94.94 92 SER A CA 1
ATOM 696 C C . SER A 1 92 ? 12.613 -15.742 -12.282 1.00 94.94 92 SER A C 1
ATOM 698 O O . SER A 1 92 ? 11.933 -15.763 -11.256 1.00 94.94 92 SER A O 1
ATOM 700 N N . GLY A 1 93 ? 13.491 -14.755 -12.504 1.00 95.75 93 GLY A N 1
ATOM 701 C CA . GLY A 1 93 ? 13.673 -13.638 -11.572 1.00 95.75 93 GLY A CA 1
ATOM 702 C C . GLY A 1 93 ? 12.414 -12.779 -11.390 1.00 95.75 93 GLY A C 1
ATOM 703 O O . GLY A 1 93 ? 12.086 -12.402 -10.265 1.00 95.75 93 GLY A O 1
ATOM 704 N N . ILE A 1 94 ? 11.686 -12.493 -12.476 1.00 95.00 94 ILE A N 1
ATOM 705 C CA . ILE A 1 94 ? 10.412 -11.760 -12.435 1.00 95.00 94 ILE A CA 1
ATOM 706 C C . ILE A 1 94 ? 9.353 -12.572 -11.688 1.00 95.00 94 ILE A C 1
ATOM 708 O O . ILE A 1 94 ? 8.653 -12.008 -10.853 1.00 95.00 94 ILE A O 1
ATOM 712 N N . GLU A 1 95 ? 9.221 -13.867 -11.970 1.00 95.56 95 GLU A N 1
ATOM 713 C CA . GLU A 1 95 ? 8.259 -14.748 -11.297 1.00 95.56 95 GLU A CA 1
ATOM 714 C C . GLU A 1 95 ? 8.512 -14.801 -9.794 1.00 95.56 95 GLU A C 1
ATOM 716 O O . GLU A 1 95 ? 7.592 -14.568 -9.011 1.00 95.56 95 GLU A O 1
ATOM 721 N N . ARG A 1 96 ? 9.774 -14.971 -9.389 1.00 94.94 96 ARG A N 1
ATOM 722 C CA . ARG A 1 96 ? 10.171 -14.924 -7.980 1.00 94.94 96 ARG A CA 1
ATOM 723 C C . ARG A 1 96 ? 9.868 -13.569 -7.335 1.00 94.94 96 ARG A C 1
ATOM 725 O O . ARG A 1 96 ? 9.328 -13.501 -6.237 1.00 94.94 96 ARG A O 1
ATOM 732 N N . ALA A 1 97 ? 10.180 -12.462 -8.004 1.00 93.31 97 ALA A N 1
ATOM 733 C CA . ALA A 1 97 ? 9.882 -11.134 -7.470 1.00 93.31 97 ALA A CA 1
ATOM 734 C C . ALA A 1 97 ? 8.368 -10.844 -7.407 1.00 93.31 97 ALA A C 1
ATOM 736 O O . ALA A 1 97 ? 7.921 -10.104 -6.527 1.00 93.31 97 ALA A O 1
ATOM 737 N N . LYS A 1 98 ? 7.568 -11.430 -8.308 1.00 93.00 98 LYS A N 1
ATOM 738 C CA . LYS A 1 98 ? 6.101 -11.394 -8.245 1.00 93.00 98 LYS A CA 1
ATOM 739 C C . LYS A 1 98 ? 5.573 -12.213 -7.069 1.00 93.00 98 LYS A C 1
ATOM 741 O O . LYS A 1 98 ? 4.741 -11.687 -6.337 1.00 93.00 98 LYS A O 1
ATOM 746 N N . SER A 1 99 ? 6.069 -13.434 -6.849 1.00 93.06 99 SER A N 1
ATOM 747 C CA . SER A 1 99 ? 5.658 -14.264 -5.706 1.00 93.06 99 SER A CA 1
ATOM 748 C C . SER A 1 99 ? 6.048 -13.637 -4.365 1.00 93.06 99 SER A C 1
ATOM 750 O O . SER A 1 99 ? 5.302 -13.730 -3.400 1.00 93.06 99 SER A O 1
ATOM 752 N N . GLU A 1 100 ? 7.181 -12.933 -4.313 1.00 94.88 100 GLU A N 1
ATOM 753 C CA . GLU A 1 100 ? 7.622 -12.149 -3.150 1.00 94.88 100 GLU A CA 1
ATOM 754 C C . GLU A 1 100 ? 6.888 -10.793 -3.009 1.00 94.88 100 GLU A C 1
ATOM 756 O O . GLU A 1 100 ? 7.186 -10.019 -2.101 1.00 94.88 100 GLU A O 1
ATOM 761 N N . GLY A 1 101 ? 5.959 -10.448 -3.910 1.00 90.88 101 GLY A N 1
ATOM 762 C CA . GLY A 1 101 ? 5.170 -9.211 -3.829 1.00 90.88 101 GLY A CA 1
ATOM 763 C C . GLY A 1 101 ? 5.973 -7.913 -4.017 1.00 90.88 101 GLY A C 1
ATOM 764 O O . GLY A 1 101 ? 5.527 -6.837 -3.608 1.00 90.88 101 GLY A O 1
ATOM 765 N N . LYS A 1 102 ? 7.162 -7.975 -4.634 1.00 90.44 102 LYS A N 1
ATOM 766 C CA . LYS A 1 102 ? 8.041 -6.803 -4.828 1.00 90.44 102 LYS A CA 1
ATOM 767 C C . LYS A 1 102 ? 7.472 -5.784 -5.817 1.00 90.44 102 LYS A C 1
ATOM 769 O O . LYS A 1 102 ? 7.728 -4.586 -5.693 1.00 90.44 102 LYS A O 1
ATOM 774 N N . TYR A 1 103 ? 6.691 -6.234 -6.797 1.00 86.56 103 TYR A N 1
ATOM 775 C CA . TYR A 1 103 ? 6.074 -5.361 -7.794 1.00 86.56 103 TYR A CA 1
ATOM 776 C C . TYR A 1 103 ? 4.847 -4.642 -7.219 1.00 86.56 103 TYR A C 1
ATOM 778 O O . TYR A 1 103 ? 3.728 -5.133 -7.311 1.00 86.56 103 TYR A O 1
ATOM 786 N N . LYS A 1 104 ? 5.055 -3.440 -6.670 1.00 85.00 104 LYS A N 1
ATOM 787 C CA . LYS A 1 104 ? 3.992 -2.573 -6.115 1.00 85.00 104 LYS A CA 1
ATOM 788 C C . LYS A 1 104 ? 3.499 -1.495 -7.093 1.00 85.00 104 LYS A C 1
ATOM 790 O O . LYS A 1 104 ? 2.889 -0.509 -6.690 1.00 85.00 104 LYS A O 1
ATOM 795 N N . GLY A 1 105 ? 3.781 -1.671 -8.385 1.00 85.69 105 GLY A N 1
ATOM 796 C CA . GLY A 1 105 ? 3.448 -0.701 -9.427 1.00 85.69 105 GLY A CA 1
ATOM 797 C C . GLY A 1 105 ? 4.268 0.590 -9.343 1.00 85.69 105 GLY A C 1
ATOM 798 O O . GLY A 1 105 ? 5.334 0.652 -8.727 1.00 85.69 105 GLY A O 1
ATOM 799 N N . ARG A 1 106 ? 3.780 1.637 -10.013 1.00 83.75 106 ARG A N 1
ATOM 800 C CA . ARG A 1 106 ? 4.410 2.961 -10.000 1.00 83.75 106 ARG A CA 1
ATOM 801 C C . ARG A 1 106 ? 4.223 3.606 -8.626 1.00 83.75 106 ARG A C 1
ATOM 803 O O . ARG A 1 106 ? 3.098 3.694 -8.142 1.00 83.75 106 ARG A O 1
ATOM 810 N N . LYS A 1 107 ? 5.305 4.132 -8.042 1.00 82.81 107 LYS A N 1
ATOM 811 C CA . LYS A 1 107 ? 5.223 4.917 -6.802 1.00 82.81 107 LYS A CA 1
ATOM 812 C C . LYS A 1 107 ? 4.277 6.120 -6.994 1.0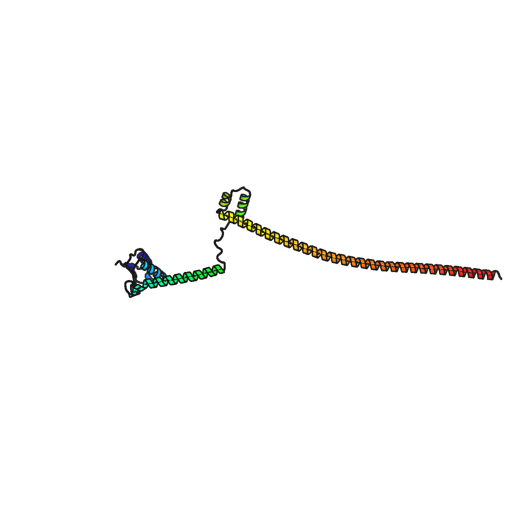0 82.81 107 LYS A C 1
ATOM 814 O O . LYS A 1 107 ? 4.416 6.824 -8.002 1.00 82.81 107 LYS A O 1
ATOM 819 N N . PRO A 1 108 ? 3.330 6.368 -6.071 1.00 82.00 108 PRO A N 1
ATOM 820 C CA . PRO A 1 108 ? 2.498 7.565 -6.109 1.00 82.00 108 PRO A CA 1
ATOM 821 C C . PRO A 1 108 ? 3.349 8.841 -6.102 1.00 82.00 108 PRO A C 1
ATOM 823 O O . PRO A 1 108 ? 4.426 8.869 -5.511 1.00 82.00 108 PRO A O 1
ATOM 826 N N . ILE A 1 109 ? 2.860 9.903 -6.747 1.00 80.75 109 ILE A N 1
ATOM 827 C CA . ILE A 1 109 ? 3.536 11.210 -6.775 1.00 80.75 109 ILE A CA 1
ATOM 828 C C . ILE A 1 109 ? 3.581 11.761 -5.349 1.00 80.75 109 ILE A C 1
ATOM 830 O O . ILE A 1 109 ? 2.521 11.939 -4.748 1.00 80.75 109 ILE A O 1
ATOM 834 N N . ALA A 1 110 ? 4.767 12.014 -4.799 1.00 79.25 110 ALA A N 1
ATOM 835 C CA . ALA A 1 110 ? 4.885 12.614 -3.475 1.00 79.25 110 ALA A CA 1
ATOM 836 C C . ALA A 1 110 ? 4.211 13.994 -3.472 1.00 79.25 110 ALA A C 1
ATOM 838 O O . ALA A 1 110 ? 4.429 14.792 -4.377 1.00 79.25 110 ALA A O 1
ATOM 839 N N . VAL A 1 111 ? 3.350 14.238 -2.489 1.00 81.31 111 VAL A N 1
ATOM 840 C CA . VAL A 1 111 ? 2.695 15.532 -2.273 1.00 81.31 111 VAL A CA 1
ATOM 841 C C . VAL A 1 111 ? 2.878 15.878 -0.810 1.00 81.31 111 VAL A C 1
ATOM 843 O O . VAL A 1 111 ? 2.749 14.999 0.041 1.00 81.31 111 VAL A O 1
ATOM 846 N N . ASN A 1 112 ? 3.200 17.138 -0.532 1.00 85.12 112 ASN A N 1
ATOM 847 C CA . ASN A 1 112 ? 3.284 17.639 0.830 1.00 85.12 112 ASN A CA 1
ATOM 848 C C . ASN A 1 112 ? 1.886 17.573 1.475 1.00 85.12 112 ASN A C 1
ATOM 850 O O . ASN A 1 112 ? 0.955 18.210 0.984 1.00 85.12 112 ASN A O 1
ATOM 854 N N . GLY A 1 113 ? 1.744 16.776 2.539 1.00 82.81 113 GLY A N 1
ATOM 855 C CA . GLY A 1 113 ? 0.464 16.537 3.211 1.00 82.81 113 GLY A CA 1
ATOM 856 C C . GLY A 1 113 ? -0.149 17.801 3.811 1.00 82.81 113 GLY A C 1
ATOM 857 O O . GLY A 1 113 ? -1.333 18.048 3.607 1.00 82.81 113 GLY A O 1
ATOM 858 N N . GLU A 1 114 ? 0.657 18.648 4.452 1.00 85.81 114 GLU A N 1
ATOM 859 C CA . GLU A 1 114 ? 0.196 19.894 5.084 1.00 85.81 114 GLU A CA 1
ATOM 860 C C . GLU A 1 114 ? -0.292 20.905 4.039 1.00 85.81 114 GLU A C 1
ATOM 862 O O . GLU A 1 114 ? -1.356 21.522 4.168 1.00 85.81 114 GLU A O 1
ATOM 867 N N . LEU A 1 115 ? 0.460 21.034 2.939 1.00 88.06 115 LEU A N 1
ATOM 868 C CA . LEU A 1 115 ? 0.051 21.876 1.818 1.00 88.06 115 LEU A CA 1
ATOM 869 C C . LEU A 1 115 ? -1.224 21.328 1.159 1.00 88.06 115 LEU A C 1
ATOM 871 O O . LEU A 1 115 ? -2.118 22.091 0.804 1.00 88.06 115 LEU A O 1
ATOM 875 N N . PHE A 1 116 ? -1.338 20.006 1.020 1.00 90.06 116 PHE A N 1
ATOM 876 C CA . PHE A 1 116 ? -2.523 19.377 0.448 1.00 90.06 116 PHE A CA 1
ATOM 877 C C . PHE A 1 116 ? -3.766 19.630 1.298 1.00 90.06 116 PHE A C 1
ATOM 879 O O . PHE A 1 116 ?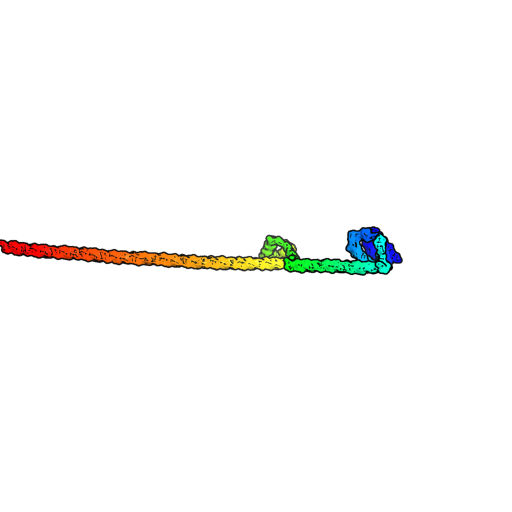 -4.795 20.038 0.765 1.00 90.06 116 PHE A O 1
ATOM 886 N N . GLU A 1 117 ? -3.672 19.437 2.612 1.00 89.94 117 GLU A N 1
ATOM 887 C CA . GLU A 1 117 ? -4.790 19.651 3.530 1.00 89.94 117 GLU A CA 1
ATOM 888 C C . GLU A 1 117 ? -5.230 21.112 3.575 1.00 89.94 117 GLU A C 1
ATOM 890 O O . GLU A 1 117 ? -6.426 21.384 3.465 1.00 89.94 117 GLU A O 1
ATOM 895 N N . SER A 1 118 ? -4.286 22.053 3.652 1.00 91.25 118 SER A N 1
ATOM 896 C CA . SER A 1 118 ? -4.611 23.484 3.653 1.00 91.25 118 SER A CA 1
ATOM 897 C C . SER A 1 118 ? -5.282 23.926 2.347 1.00 91.25 118 SER A C 1
ATOM 899 O O . SER A 1 118 ? -6.298 24.622 2.376 1.00 91.25 118 SER A O 1
ATOM 901 N N . VAL A 1 119 ? -4.784 23.481 1.188 1.00 91.75 119 VAL A N 1
ATOM 902 C CA . VAL A 1 119 ? -5.384 23.810 -0.115 1.00 91.75 119 VAL A CA 1
ATOM 903 C C . VAL A 1 119 ? -6.753 23.147 -0.288 1.00 91.75 119 VAL A C 1
ATOM 905 O O . VAL A 1 119 ? -7.687 23.794 -0.765 1.00 91.75 119 VAL A O 1
ATOM 908 N N . VAL A 1 120 ? -6.913 21.883 0.120 1.00 91.44 120 VAL A N 1
ATOM 909 C CA . VAL A 1 120 ? -8.205 21.181 0.052 1.00 91.44 120 VAL A CA 1
ATOM 910 C C . VAL A 1 120 ? -9.228 21.814 0.993 1.00 91.44 120 VAL A C 1
ATOM 912 O O . VAL A 1 120 ? -10.388 21.936 0.603 1.00 91.44 120 VAL A O 1
ATOM 915 N N . ALA A 1 121 ? -8.830 22.258 2.188 1.00 91.44 121 ALA A N 1
ATOM 916 C CA . ALA A 1 121 ? -9.715 22.958 3.116 1.00 91.44 121 ALA A CA 1
ATOM 917 C C . ALA A 1 121 ? -10.247 24.263 2.509 1.00 91.44 121 ALA A C 1
ATOM 919 O O . ALA A 1 121 ? -11.456 24.482 2.491 1.00 91.44 121 ALA A O 1
ATOM 920 N N . ARG A 1 122 ? -9.365 25.074 1.915 1.00 92.00 122 ARG A N 1
ATOM 921 C CA . ARG A 1 122 ? -9.738 26.329 1.239 1.00 92.00 122 ARG A CA 1
ATOM 922 C C . ARG A 1 122 ? -10.613 26.099 0.007 1.00 92.00 122 ARG A C 1
ATOM 924 O O . ARG A 1 122 ? -11.569 26.833 -0.225 1.00 92.00 122 ARG A O 1
ATOM 931 N N . TRP A 1 123 ? -10.334 25.048 -0.764 1.00 94.69 123 TRP A N 1
ATOM 932 C CA . TRP A 1 123 ? -11.180 24.638 -1.889 1.00 94.69 123 TRP A CA 1
ATOM 933 C C . TRP A 1 123 ? -12.577 24.193 -1.431 1.00 94.69 123 TRP A C 1
ATOM 935 O O . TRP A 1 123 ? -13.574 24.623 -2.006 1.00 94.69 123 TRP A O 1
ATOM 945 N N . ARG A 1 124 ? -12.672 23.387 -0.365 1.00 89.94 124 ARG A N 1
ATOM 946 C CA . ARG A 1 124 ? -13.958 22.968 0.225 1.00 89.94 124 ARG A CA 1
ATOM 947 C C . ARG A 1 124 ? -14.726 24.133 0.849 1.00 89.94 124 ARG A C 1
ATOM 949 O O . ARG A 1 124 ? -15.950 24.133 0.793 1.00 89.94 124 ARG A O 1
ATOM 956 N N . GLY A 1 125 ? -14.014 25.115 1.399 1.00 90.94 125 GLY A N 1
ATOM 957 C CA . GLY A 1 125 ? -14.574 26.368 1.909 1.00 90.94 125 GLY A CA 1
ATOM 958 C C . GLY A 1 125 ? -15.039 27.340 0.819 1.00 90.94 125 GLY A C 1
ATOM 959 O O . GLY A 1 125 ? -15.613 28.373 1.141 1.00 90.94 125 GLY A O 1
ATOM 960 N N . GLY A 1 126 ? -14.811 27.027 -0.463 1.00 91.69 126 GLY A N 1
ATOM 961 C CA . GLY A 1 126 ? -15.217 27.864 -1.594 1.00 91.69 126 GLY A CA 1
ATOM 962 C C . GLY A 1 126 ? -14.286 29.046 -1.890 1.00 91.69 126 GLY A C 1
ATOM 963 O O . GLY A 1 126 ? -14.568 29.816 -2.802 1.00 91.69 126 GLY A O 1
ATOM 964 N N . GLU A 1 127 ? -13.164 29.182 -1.176 1.00 93.25 127 GLU A N 1
ATOM 965 C CA . GLU A 1 127 ? -12.178 30.252 -1.397 1.00 93.25 127 GLU A CA 1
ATOM 966 C C . GLU A 1 127 ? -11.365 30.054 -2.681 1.00 93.25 127 GLU A C 1
ATOM 968 O O . GLU A 1 127 ? -10.873 31.010 -3.278 1.00 93.25 127 GLU A O 1
ATOM 973 N N . LEU A 1 128 ? -11.181 28.796 -3.085 1.00 92.62 128 LEU A N 1
ATOM 974 C CA . LEU A 1 128 ? -10.441 28.415 -4.282 1.00 92.62 128 LEU A CA 1
ATOM 975 C C . LEU A 1 128 ? -11.354 27.648 -5.227 1.00 92.62 128 LEU A C 1
ATOM 977 O O . LEU A 1 128 ? -12.183 26.847 -4.799 1.00 92.62 128 LEU A O 1
ATOM 981 N N . ASN A 1 129 ? -11.144 27.814 -6.530 1.00 93.31 129 ASN A N 1
ATOM 982 C CA . ASN A 1 129 ? -11.721 26.908 -7.514 1.00 93.31 129 ASN A CA 1
ATOM 983 C C . ASN A 1 129 ? -10.845 25.648 -7.679 1.00 93.31 129 ASN A C 1
ATOM 985 O O . ASN A 1 129 ? -9.656 25.633 -7.351 1.00 93.31 129 ASN A O 1
ATOM 989 N N . ALA A 1 130 ? -11.422 24.572 -8.221 1.00 89.81 130 ALA A N 1
ATOM 990 C CA . ALA A 1 130 ? -10.710 23.298 -8.361 1.00 89.81 130 ALA A CA 1
ATOM 991 C C . ALA A 1 130 ? -9.441 23.422 -9.230 1.00 89.81 130 ALA A C 1
ATOM 993 O O . ALA A 1 130 ? -8.440 22.767 -8.957 1.00 89.81 130 ALA A O 1
ATOM 994 N N . ARG A 1 131 ? -9.451 24.287 -10.257 1.00 92.56 131 ARG A N 1
ATOM 995 C CA . ARG A 1 131 ? -8.288 24.520 -11.134 1.00 92.56 131 ARG A CA 1
ATOM 996 C C . ARG A 1 131 ? -7.141 25.212 -10.395 1.00 92.56 131 ARG A C 1
ATOM 998 O O . ARG A 1 131 ? -5.996 24.822 -10.581 1.00 92.56 131 ARG A O 1
ATOM 1005 N N . GLN A 1 132 ? -7.446 26.189 -9.546 1.00 92.56 132 GLN A N 1
ATOM 1006 C CA . GLN A 1 132 ? -6.489 26.894 -8.698 1.00 92.56 132 GLN A CA 1
ATOM 1007 C C . GLN A 1 132 ? -5.893 25.947 -7.660 1.00 92.56 132 GLN A C 1
ATOM 1009 O O . GLN A 1 132 ? -4.679 25.910 -7.507 1.00 92.56 132 GLN A O 1
ATOM 1014 N N . ALA A 1 133 ? -6.723 25.126 -7.009 1.00 92.25 133 ALA A N 1
ATOM 1015 C CA . ALA A 1 133 ? -6.255 24.114 -6.065 1.00 92.25 133 ALA A CA 1
ATOM 1016 C C . ALA A 1 133 ? -5.308 23.101 -6.734 1.00 92.25 133 ALA A C 1
ATOM 1018 O O . ALA A 1 133 ? -4.232 22.812 -6.216 1.00 92.25 133 ALA A O 1
ATOM 1019 N N . MET A 1 134 ? -5.669 22.610 -7.924 1.00 93.62 134 MET A N 1
ATOM 1020 C CA . MET A 1 134 ? -4.820 21.715 -8.717 1.00 93.62 134 MET A CA 1
ATOM 1021 C C . MET A 1 134 ? -3.497 22.367 -9.135 1.00 93.62 134 MET A C 1
ATOM 1023 O O . MET A 1 134 ? -2.459 21.713 -9.065 1.00 93.62 134 MET A O 1
ATOM 1027 N N . ALA A 1 135 ? -3.528 23.638 -9.545 1.00 92.38 135 ALA A N 1
ATOM 1028 C CA . ALA A 1 135 ? -2.338 24.385 -9.942 1.00 92.38 135 ALA A CA 1
ATOM 1029 C C . ALA A 1 135 ? -1.385 24.626 -8.761 1.00 92.38 135 ALA A C 1
ATOM 1031 O O . ALA A 1 135 ? -0.193 24.380 -8.895 1.00 92.38 135 ALA A O 1
ATOM 1032 N N . LEU A 1 136 ? -1.911 25.027 -7.598 1.00 91.00 136 LEU A N 1
ATOM 1033 C CA . LEU A 1 136 ? -1.127 25.244 -6.373 1.00 91.00 136 LEU A CA 1
ATOM 1034 C C . LEU A 1 136 ? -0.434 23.972 -5.874 1.00 91.00 136 LEU A C 1
ATOM 1036 O O . LEU A 1 136 ? 0.625 24.045 -5.261 1.00 91.00 136 LEU A O 1
ATOM 1040 N N . LEU A 1 137 ? -1.040 22.811 -6.124 1.00 90.12 137 LEU A N 1
ATOM 1041 C CA . LEU A 1 137 ? -0.499 21.509 -5.736 1.00 90.12 137 LEU A CA 1
ATOM 1042 C C . LEU A 1 137 ? 0.335 20.852 -6.844 1.00 90.12 137 LEU A C 1
ATOM 1044 O O . LEU A 1 137 ? 0.849 19.755 -6.636 1.00 90.12 137 LEU A O 1
ATOM 1048 N N . GLU A 1 138 ? 0.426 21.477 -8.022 1.00 90.94 138 GLU A N 1
ATOM 1049 C CA . GLU A 1 138 ? 1.053 20.920 -9.228 1.00 90.94 138 GLU A CA 1
ATOM 1050 C C . GLU A 1 138 ? 0.507 19.528 -9.611 1.00 90.94 138 GLU A C 1
ATOM 1052 O O . GLU A 1 138 ? 1.211 1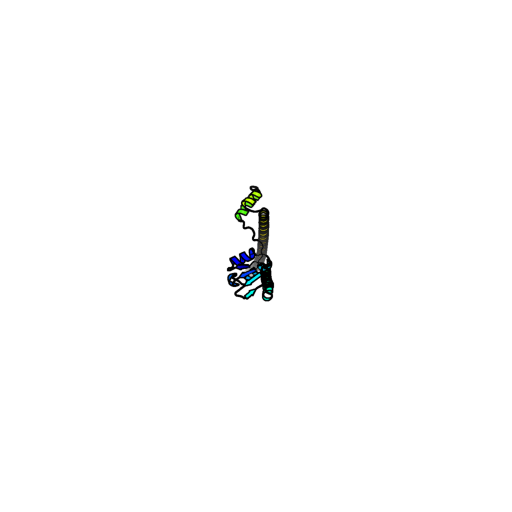8.646 -10.114 1.00 90.94 138 GLU A O 1
ATOM 1057 N N . LEU A 1 139 ? -0.791 19.305 -9.379 1.00 90.81 139 LEU A N 1
ATOM 1058 C CA . LEU A 1 139 ? -1.445 18.022 -9.619 1.00 90.81 139 LEU A CA 1
ATOM 1059 C C . LEU A 1 139 ? -2.342 18.047 -10.847 1.00 90.81 139 LEU A C 1
ATOM 1061 O O . LEU A 1 139 ? -3.169 18.931 -11.050 1.00 90.81 139 LEU A O 1
ATOM 1065 N N . LYS A 1 140 ? -2.260 16.967 -11.630 1.00 91.00 140 LYS A N 1
ATOM 1066 C CA . LYS A 1 140 ? -3.273 16.668 -12.645 1.00 91.00 140 LYS A CA 1
ATOM 1067 C C . LYS A 1 140 ? -4.619 16.338 -11.978 1.00 91.00 140 LYS A C 1
ATOM 1069 O O . LYS A 1 140 ? -4.611 15.710 -10.912 1.00 91.00 140 LYS A O 1
ATOM 1074 N N . PRO A 1 141 ? -5.758 16.610 -12.647 1.00 91.62 141 PRO A N 1
ATOM 1075 C CA . PRO A 1 141 ? -7.095 16.358 -12.101 1.00 91.62 141 PRO A CA 1
ATOM 1076 C C . PRO A 1 141 ? -7.292 14.952 -11.533 1.00 91.62 141 PRO A C 1
ATOM 1078 O O . PRO A 1 141 ? -7.737 14.794 -10.399 1.00 91.62 141 PRO A O 1
ATOM 1081 N N . ASN A 1 142 ? -6.868 13.921 -12.267 1.00 91.44 142 ASN A N 1
ATOM 1082 C CA . ASN A 1 142 ? -7.022 12.532 -11.829 1.00 91.44 142 ASN A CA 1
ATOM 1083 C C . ASN A 1 142 ? -6.267 12.240 -10.524 1.00 91.44 142 ASN A C 1
ATOM 1085 O O . ASN A 1 142 ? -6.764 11.501 -9.679 1.00 91.44 142 ASN A O 1
ATOM 1089 N N . THR A 1 143 ? -5.074 12.815 -10.344 1.00 89.75 143 THR A N 1
ATOM 1090 C CA . THR A 1 143 ? -4.295 12.641 -9.110 1.00 89.75 143 THR A CA 1
ATOM 1091 C C . THR A 1 143 ? -4.938 13.397 -7.953 1.00 89.75 143 THR A C 1
ATOM 1093 O O . THR A 1 143 ? -4.997 12.857 -6.853 1.00 89.75 143 THR A O 1
ATOM 1096 N N . PHE A 1 144 ? -5.444 14.606 -8.208 1.00 90.81 144 PHE A N 1
ATOM 1097 C CA . PHE A 1 144 ? -6.107 15.442 -7.208 1.00 90.81 144 PHE A CA 1
ATOM 1098 C C . PHE A 1 144 ? -7.362 14.765 -6.638 1.00 90.81 144 PHE A C 1
ATOM 1100 O O . PHE A 1 144 ? -7.442 14.533 -5.434 1.00 90.81 144 PHE A O 1
ATOM 1107 N N . TYR A 1 145 ? -8.299 14.346 -7.494 1.00 92.12 145 TYR A N 1
ATOM 1108 C CA . TYR A 1 145 ? -9.531 13.694 -7.034 1.00 92.12 145 TYR A CA 1
ATOM 1109 C C . TYR A 1 145 ? -9.287 12.319 -6.409 1.00 92.12 145 TYR A C 1
ATOM 1111 O O . TYR A 1 145 ? -9.928 11.977 -5.416 1.00 92.12 145 TYR A O 1
ATOM 1119 N N . ARG A 1 146 ? -8.327 11.541 -6.930 1.00 90.25 146 ARG A N 1
ATOM 1120 C CA . ARG A 1 146 ? -7.949 10.264 -6.309 1.00 90.25 146 ARG A CA 1
ATOM 1121 C C . ARG A 1 146 ? -7.417 10.471 -4.888 1.00 90.25 146 ARG A C 1
ATOM 1123 O O . ARG A 1 146 ? -7.827 9.747 -3.992 1.00 90.25 146 ARG A O 1
ATOM 1130 N N . ARG A 1 147 ? -6.564 11.479 -4.676 1.00 89.06 147 ARG A N 1
ATOM 1131 C CA . ARG A 1 147 ? -6.014 11.831 -3.355 1.00 89.06 147 ARG A CA 1
ATOM 1132 C C . ARG A 1 147 ? -7.088 12.260 -2.362 1.00 89.06 147 ARG A C 1
ATOM 1134 O O . ARG A 1 147 ? -7.035 11.855 -1.209 1.00 89.06 147 ARG A O 1
ATOM 1141 N N . ILE A 1 148 ? -8.065 13.047 -2.811 1.00 90.38 148 ILE A N 1
ATOM 1142 C CA . ILE A 1 148 ? -9.206 13.438 -1.971 1.00 90.38 148 ILE A CA 1
ATOM 1143 C C . ILE A 1 148 ? -9.977 12.198 -1.516 1.00 90.38 148 ILE A C 1
ATOM 1145 O O . ILE A 1 148 ? -10.246 12.047 -0.328 1.00 90.38 148 ILE A O 1
ATOM 1149 N N . LYS A 1 149 ? -10.279 11.290 -2.448 1.00 90.00 149 LYS A N 1
ATOM 1150 C CA . LYS A 1 149 ? -10.985 10.048 -2.134 1.00 90.00 149 LYS A CA 1
ATOM 1151 C C . LYS A 1 149 ? -10.194 9.173 -1.156 1.00 90.00 149 LYS A C 1
ATOM 1153 O O . LYS A 1 149 ? -10.762 8.680 -0.191 1.00 90.00 149 LYS A O 1
ATOM 1158 N N . GLU A 1 150 ? -8.887 9.023 -1.375 1.00 87.62 150 GLU A N 1
ATOM 1159 C CA . GLU A 1 150 ? -7.982 8.304 -0.464 1.00 87.62 150 GLU A CA 1
ATOM 1160 C C . GLU A 1 150 ? -8.020 8.905 0.954 1.00 87.62 150 GLU A C 1
ATOM 1162 O O . GLU A 1 150 ? -8.120 8.162 1.928 1.00 87.62 150 GLU A O 1
ATOM 1167 N N . GLN A 1 151 ? -8.002 10.238 1.084 1.00 86.38 151 GLN A N 1
ATOM 1168 C CA . GLN A 1 151 ? -8.126 10.907 2.384 1.00 86.38 151 GLN A CA 1
ATOM 1169 C C . GLN A 1 151 ? -9.487 10.668 3.049 1.00 86.38 151 GLN A C 1
ATOM 1171 O O . GLN A 1 151 ? -9.547 10.463 4.258 1.00 86.38 151 GLN A O 1
ATOM 1176 N N . GLU A 1 152 ? -10.583 10.701 2.293 1.00 86.88 152 GLU A N 1
ATOM 1177 C CA . GLU A 1 152 ? -11.926 10.444 2.827 1.00 86.88 152 GLU A CA 1
ATOM 1178 C C . GLU A 1 152 ? -12.092 8.996 3.285 1.00 86.88 152 GLU A C 1
ATOM 1180 O O . GLU A 1 152 ? -12.611 8.741 4.372 1.00 86.88 152 GLU A O 1
ATOM 1185 N N . GLU A 1 153 ? -11.600 8.046 2.490 1.00 87.75 153 GLU A N 1
ATOM 1186 C CA . GLU A 1 153 ? -11.571 6.632 2.853 1.00 87.75 153 GLU A CA 1
ATOM 1187 C C . GLU A 1 153 ? -10.716 6.397 4.102 1.00 87.75 153 GLU A C 1
ATOM 1189 O O . GLU A 1 153 ? -11.099 5.598 4.958 1.00 87.75 153 GLU A O 1
ATOM 1194 N N . GLN A 1 154 ? -9.591 7.105 4.237 1.00 85.69 154 GLN A N 1
ATOM 1195 C CA . GLN A 1 154 ? -8.749 7.016 5.424 1.00 85.69 154 GLN A CA 1
ATOM 1196 C C . GLN A 1 154 ? -9.464 7.569 6.662 1.00 85.69 154 GLN A C 1
ATOM 1198 O O . GLN A 1 154 ? -9.608 6.843 7.640 1.00 85.69 154 GLN A O 1
ATOM 1203 N N . LYS A 1 155 ? -10.032 8.779 6.588 1.00 86.62 155 LYS A N 1
ATOM 1204 C CA . LYS A 1 155 ? -10.815 9.369 7.690 1.00 86.62 155 LYS A CA 1
ATOM 1205 C C . LYS A 1 155 ? -11.981 8.477 8.118 1.00 86.62 155 LYS A C 1
ATOM 1207 O O . LYS A 1 155 ? -12.268 8.357 9.304 1.00 86.62 155 LYS A O 1
ATOM 1212 N N . MET A 1 156 ? -12.645 7.828 7.162 1.00 86.06 156 MET A N 1
ATOM 1213 C CA . MET A 1 156 ? -13.729 6.885 7.442 1.00 86.06 156 MET A CA 1
ATOM 1214 C C . MET A 1 156 ? -13.234 5.628 8.173 1.00 86.06 156 MET A C 1
ATOM 1216 O O . MET A 1 156 ? -13.929 5.120 9.052 1.00 86.06 156 MET A O 1
ATOM 1220 N N . LYS A 1 157 ? -12.052 5.104 7.825 1.00 85.62 157 LYS A N 1
ATOM 1221 C CA . LYS A 1 157 ? -11.439 3.978 8.551 1.00 85.62 157 LYS A CA 1
ATOM 1222 C C . LYS A 1 157 ? -11.075 4.378 9.973 1.00 85.62 157 LYS A C 1
ATOM 1224 O O . LYS A 1 157 ? -11.415 3.644 10.895 1.00 85.62 157 LYS A O 1
ATOM 1229 N N . ASP A 1 158 ? -10.462 5.545 10.135 1.00 87.50 158 ASP A N 1
ATOM 1230 C CA . ASP A 1 158 ? -10.056 6.066 11.439 1.00 87.50 158 ASP A CA 1
ATOM 1231 C C . ASP A 1 158 ? -11.285 6.278 12.342 1.00 87.50 158 ASP A C 1
ATOM 1233 O O . ASP A 1 158 ? -11.291 5.844 13.491 1.00 87.50 158 ASP A O 1
ATOM 1237 N N . TYR A 1 159 ? -12.381 6.827 11.798 1.00 88.44 159 TYR A N 1
ATOM 1238 C CA . TYR A 1 159 ? -13.651 6.965 12.520 1.00 88.44 159 TYR A CA 1
ATOM 1239 C C . TYR A 1 159 ? -14.224 5.615 12.960 1.00 88.44 159 TYR A C 1
ATOM 1241 O O . TYR A 1 159 ? -14.615 5.463 14.111 1.00 88.44 159 TYR A O 1
ATOM 1249 N N . LYS A 1 160 ? -14.258 4.617 12.067 1.00 88.06 160 LYS A N 1
ATOM 1250 C CA . LYS A 1 160 ? -14.766 3.275 12.398 1.00 88.06 160 LYS A CA 1
ATOM 1251 C C . LYS A 1 160 ? -13.917 2.579 13.458 1.00 88.06 160 LYS A C 1
ATOM 1253 O O . LYS A 1 160 ? -14.461 1.881 14.309 1.00 88.06 160 LYS A O 1
ATOM 1258 N N . GLN A 1 161 ? -12.600 2.762 13.396 1.00 88.38 161 GLN A N 1
ATOM 1259 C CA . GLN A 1 161 ? -11.677 2.227 14.390 1.00 88.38 161 GLN A CA 1
ATOM 1260 C C . GLN A 1 161 ? -11.933 2.864 15.759 1.00 88.38 161 GLN A C 1
ATOM 1262 O O . GLN A 1 161 ? -12.130 2.147 16.737 1.00 88.38 161 GLN A O 1
ATOM 1267 N N . MET A 1 162 ? -12.019 4.194 15.801 1.00 90.44 162 MET A N 1
ATOM 1268 C CA . MET A 1 162 ? -12.332 4.950 17.012 1.00 90.44 162 MET A CA 1
ATOM 1269 C C . MET A 1 162 ? -13.712 4.578 17.573 1.00 90.44 162 MET A C 1
ATOM 1271 O O . MET A 1 162 ? -13.871 4.387 18.773 1.00 90.44 162 MET A O 1
ATOM 1275 N N . GLU A 1 163 ? -14.720 4.412 16.714 1.00 91.62 163 GLU A N 1
ATOM 1276 C CA . GLU A 1 163 ? -16.061 3.984 17.117 1.00 91.62 163 GLU A CA 1
ATOM 1277 C C . GLU A 1 163 ? -16.042 2.588 17.760 1.00 91.62 163 GLU A C 1
ATOM 1279 O O . GLU A 1 163 ? -16.716 2.359 18.767 1.00 91.62 163 GLU A O 1
ATOM 1284 N N . HIS A 1 164 ? -15.274 1.652 17.195 1.00 91.19 164 HIS A N 1
ATOM 1285 C CA . HIS A 1 164 ? -15.096 0.320 17.767 1.00 91.19 164 HIS A CA 1
ATOM 1286 C C . HIS A 1 164 ? -14.413 0.384 19.138 1.00 91.19 164 HIS A C 1
ATOM 1288 O O . HIS A 1 164 ? -14.879 -0.264 20.074 1.00 91.19 164 HIS A O 1
ATOM 1294 N N . GLU A 1 165 ? -13.348 1.175 19.260 1.00 92.38 165 GLU A N 1
ATOM 1295 C CA . GLU A 1 165 ? -12.585 1.365 20.498 1.00 92.38 165 GLU A CA 1
ATOM 1296 C C . GLU A 1 165 ? -13.457 1.955 21.617 1.00 92.38 165 GLU A C 1
ATOM 1298 O O . GLU A 1 165 ? -13.609 1.337 22.673 1.00 92.38 165 GLU A O 1
ATOM 1303 N N . ILE A 1 166 ? -14.171 3.049 21.334 1.00 93.31 166 ILE A N 1
ATOM 1304 C CA . ILE A 1 166 ? -15.118 3.669 22.274 1.00 93.31 166 ILE A CA 1
ATOM 1305 C C . ILE A 1 166 ? -16.204 2.668 22.696 1.00 93.31 166 ILE A C 1
ATOM 1307 O O . ILE A 1 166 ? -16.548 2.562 23.874 1.00 93.31 166 ILE A O 1
ATOM 1311 N N . LYS A 1 167 ? -16.755 1.892 21.751 1.00 93.62 167 LYS A N 1
ATOM 1312 C CA . LYS A 1 167 ? -17.764 0.867 22.064 1.00 93.62 167 LYS A CA 1
ATOM 1313 C C . LYS A 1 167 ? -17.211 -0.234 22.966 1.00 93.62 167 LYS A C 1
ATOM 1315 O O . LYS A 1 167 ? -17.942 -0.691 23.848 1.00 93.62 167 LYS A O 1
ATOM 1320 N N . SER A 1 168 ? -15.969 -0.676 22.755 1.00 91.25 168 SER A N 1
ATOM 1321 C CA . SER A 1 168 ? -15.333 -1.656 23.640 1.00 91.25 168 SER A CA 1
ATOM 1322 C C . SER A 1 168 ? -15.107 -1.095 25.039 1.00 91.25 168 SER A C 1
ATOM 1324 O O . SER A 1 168 ? -15.512 -1.738 26.003 1.00 91.25 168 SER A O 1
ATOM 1326 N N . GLU A 1 169 ? -14.589 0.128 25.154 1.00 93.62 169 GLU A N 1
ATOM 1327 C CA . GLU A 1 169 ? -14.350 0.776 26.447 1.00 93.62 169 GLU A CA 1
ATOM 1328 C C . GLU A 1 169 ? -15.644 0.951 27.248 1.00 93.62 169 GLU A C 1
ATOM 1330 O O . GLU A 1 169 ? -15.710 0.574 28.418 1.00 93.62 169 GLU A O 1
ATOM 1335 N N . ILE A 1 170 ? -16.715 1.443 26.611 1.00 93.62 170 ILE A N 1
ATOM 1336 C CA . ILE A 1 170 ? -18.029 1.587 27.257 1.00 93.62 170 ILE A CA 1
ATOM 1337 C C . ILE A 1 170 ? -18.541 0.226 27.736 1.00 93.62 170 ILE A C 1
ATOM 1339 O O . ILE A 1 170 ? -19.069 0.106 28.843 1.00 93.62 170 ILE A O 1
ATOM 1343 N N . LYS A 1 171 ? -18.404 -0.816 26.911 1.00 94.88 171 LYS A N 1
ATOM 1344 C CA . LYS A 1 171 ? -18.870 -2.162 27.252 1.00 94.88 171 LYS A CA 1
ATOM 1345 C C . LYS A 1 171 ? -18.118 -2.728 28.455 1.00 94.88 171 LYS A C 1
ATOM 1347 O O . LYS A 1 171 ? -18.749 -3.328 29.330 1.00 94.88 171 LYS A O 1
ATOM 1352 N N . ASP A 1 172 ? -16.809 -2.525 28.506 1.00 92.06 172 ASP A N 1
ATOM 1353 C CA . ASP A 1 172 ? -15.968 -2.981 29.607 1.00 92.06 172 ASP A CA 1
ATOM 1354 C C . ASP A 1 172 ? -16.254 -2.191 30.889 1.00 92.06 172 ASP A C 1
ATOM 1356 O O . ASP A 1 172 ? -16.445 -2.799 31.944 1.00 92.06 172 ASP A O 1
ATOM 1360 N N . ALA A 1 173 ? -16.435 -0.870 30.797 1.00 92.94 173 ALA A N 1
ATOM 1361 C CA . ALA A 1 173 ? -16.846 -0.033 31.924 1.00 92.94 173 ALA A CA 1
ATOM 1362 C C . ALA A 1 173 ? -18.201 -0.476 32.504 1.00 92.94 173 ALA A C 1
ATOM 1364 O O . ALA A 1 173 ? -18.333 -0.673 33.712 1.00 92.94 173 ALA A O 1
ATOM 1365 N N . VAL A 1 174 ? -19.199 -0.728 31.650 1.00 94.81 174 VAL A N 1
ATOM 1366 C CA . VAL A 1 174 ? -20.518 -1.230 32.078 1.00 94.81 174 VAL A CA 1
ATOM 1367 C C . VAL A 1 174 ? -20.402 -2.603 32.743 1.00 94.81 174 VAL A C 1
ATOM 1369 O O . VAL A 1 174 ? -21.083 -2.875 33.738 1.00 94.81 174 VAL A O 1
ATOM 1372 N N . ARG A 1 175 ? -19.544 -3.485 32.217 1.00 92.56 175 ARG A N 1
ATOM 1373 C CA . ARG A 1 175 ? -19.288 -4.805 32.806 1.00 92.56 175 ARG A CA 1
ATOM 1374 C C . ARG A 1 175 ? -18.679 -4.680 34.199 1.00 92.56 175 ARG A C 1
ATOM 1376 O O . ARG A 1 175 ? -19.149 -5.363 35.110 1.00 92.56 175 ARG A O 1
ATOM 1383 N N . GLN A 1 176 ? -17.695 -3.798 34.355 1.00 91.62 176 GLN A N 1
ATOM 1384 C CA . GLN A 1 176 ? -17.035 -3.528 35.626 1.00 91.62 176 GLN A CA 1
ATOM 1385 C C . GLN A 1 176 ? -18.025 -2.965 36.648 1.00 91.62 176 GLN A C 1
ATOM 1387 O O . GLN A 1 176 ? -18.205 -3.553 37.710 1.00 91.62 176 GLN A O 1
ATOM 1392 N N . SER A 1 177 ? -18.788 -1.929 36.290 1.00 92.12 177 SER A N 1
ATOM 1393 C CA . SER A 1 177 ? -19.804 -1.362 37.186 1.00 92.12 177 SER A CA 1
ATOM 1394 C C . SER A 1 177 ? -20.859 -2.391 37.608 1.00 92.12 177 SER A C 1
ATOM 1396 O O . SER A 1 177 ? -21.320 -2.384 38.750 1.00 92.12 177 SER A O 1
ATOM 1398 N N . ARG A 1 178 ? -21.247 -3.313 36.714 1.00 91.69 178 ARG A N 1
ATOM 1399 C CA . ARG A 1 178 ? -22.183 -4.397 37.049 1.00 91.69 178 ARG A CA 1
ATOM 1400 C C . ARG A 1 178 ? -21.577 -5.401 38.031 1.00 91.69 178 ARG A C 1
ATOM 1402 O O . ARG A 1 178 ? -22.302 -5.892 38.897 1.00 91.69 178 ARG A O 1
ATOM 1409 N N . HIS A 1 179 ? -20.294 -5.719 37.879 1.00 92.50 179 HIS A N 1
ATOM 1410 C CA . HIS A 1 179 ? -19.559 -6.576 38.804 1.00 92.50 179 HIS A CA 1
ATOM 1411 C C . HIS A 1 179 ? -19.472 -5.930 40.192 1.00 92.50 179 HIS A C 1
ATOM 1413 O O . HIS A 1 179 ? -19.898 -6.537 41.174 1.00 92.50 179 HIS A O 1
ATOM 1419 N N . ASP A 1 180 ? -19.041 -4.671 40.253 1.00 91.56 180 ASP A N 1
ATOM 1420 C CA . ASP A 1 180 ? -18.876 -3.921 41.503 1.00 91.56 180 ASP A CA 1
ATOM 1421 C C . ASP A 1 180 ? -20.205 -3.776 42.255 1.00 91.56 180 ASP A C 1
ATOM 1423 O O . ASP A 1 180 ? -20.279 -4.002 43.462 1.00 91.56 180 ASP A O 1
ATOM 1427 N N . LEU A 1 181 ? -21.302 -3.510 41.534 1.00 90.25 181 LEU A N 1
ATOM 1428 C CA . LEU A 1 181 ? -22.646 -3.490 42.115 1.00 90.25 181 LEU A CA 1
ATOM 1429 C C . LEU A 1 181 ? -23.056 -4.859 42.684 1.00 90.25 181 LEU A C 1
ATOM 1431 O O . LEU A 1 181 ? -23.782 -4.933 43.677 1.00 90.25 181 LEU A O 1
ATOM 1435 N N . GLY A 1 182 ? -22.634 -5.947 42.038 1.00 90.31 182 GLY A N 1
ATOM 1436 C CA . GLY A 1 182 ? -22.861 -7.311 42.507 1.00 90.31 182 GLY A CA 1
ATOM 1437 C C . GLY A 1 182 ? -22.154 -7.588 43.832 1.00 90.31 182 GLY A C 1
ATOM 1438 O O . GLY A 1 182 ? -22.784 -8.104 44.756 1.00 90.31 182 GLY A O 1
ATOM 1439 N N . GLU A 1 183 ? -20.884 -7.202 43.940 1.00 91.94 183 GLU A N 1
ATOM 1440 C CA . GLU A 1 183 ? -20.096 -7.330 45.171 1.00 91.94 183 GLU A CA 1
ATOM 1441 C C . GLU A 1 183 ? -20.666 -6.464 46.299 1.00 91.94 183 GLU A C 1
ATOM 1443 O O . GLU A 1 183 ? -20.920 -6.969 47.394 1.00 91.94 183 GLU A O 1
ATOM 1448 N N . LEU A 1 184 ? -21.018 -5.208 46.011 1.00 91.69 184 LEU A N 1
ATOM 1449 C CA . LEU A 1 184 ? -21.621 -4.313 46.998 1.00 91.69 184 LEU A CA 1
ATOM 1450 C C . LEU A 1 184 ? -22.947 -4.874 47.540 1.00 91.69 184 LEU A C 1
ATOM 1452 O O . LEU A 1 184 ? -23.195 -4.865 48.743 1.00 91.69 184 LEU A O 1
ATOM 1456 N N . LYS A 1 185 ? -23.796 -5.438 46.669 1.00 92.50 185 LYS A N 1
ATOM 1457 C CA . LYS A 1 185 ? -25.044 -6.097 47.094 1.00 92.50 185 LYS A CA 1
ATOM 1458 C C . LYS A 1 185 ? -24.792 -7.308 47.991 1.00 92.50 185 LYS A C 1
ATOM 1460 O O . LYS A 1 185 ? -25.570 -7.536 48.919 1.00 92.50 185 LYS A O 1
ATOM 1465 N N . LYS A 1 186 ? -23.747 -8.100 47.724 1.00 91.69 186 LYS A N 1
ATOM 1466 C CA . LYS A 1 186 ? -23.364 -9.223 48.595 1.00 91.69 186 LYS A CA 1
ATOM 1467 C C . LYS A 1 186 ? -22.925 -8.715 49.965 1.00 91.69 186 LYS A C 1
ATOM 1469 O O . LYS A 1 186 ? -23.383 -9.265 50.964 1.00 91.69 186 LYS A O 1
ATOM 1474 N N . GLN A 1 187 ? -22.117 -7.656 50.000 1.00 90.88 187 GLN A N 1
ATOM 1475 C CA . GLN A 1 187 ? -21.648 -7.039 51.237 1.00 90.88 187 GLN A CA 1
ATOM 1476 C C . GLN A 1 187 ? -22.814 -6.495 52.071 1.00 90.88 187 GLN A C 1
ATOM 1478 O O . GLN A 1 187 ? -22.975 -6.901 53.217 1.00 90.88 187 GLN A O 1
ATOM 1483 N N . VAL A 1 188 ? -23.706 -5.700 51.471 1.00 92.62 188 VAL A N 1
ATOM 1484 C CA . VAL A 1 188 ? -24.905 -5.178 52.153 1.00 92.62 188 VAL A CA 1
ATOM 1485 C C . VAL A 1 188 ? -25.777 -6.316 52.692 1.00 92.62 188 VAL A C 1
ATOM 1487 O O . VAL A 1 188 ? -26.302 -6.235 53.800 1.00 92.62 188 VAL A O 1
ATOM 1490 N N . ARG A 1 189 ? -25.928 -7.416 51.942 1.00 90.06 189 ARG A N 1
ATOM 1491 C CA . ARG A 1 189 ? -26.689 -8.586 52.408 1.00 90.06 189 ARG A CA 1
ATOM 1492 C C . ARG A 1 189 ? -26.012 -9.291 53.587 1.00 90.06 189 ARG A C 1
ATOM 1494 O O . ARG A 1 189 ? -26.723 -9.832 54.432 1.00 90.06 189 ARG A O 1
ATOM 1501 N N . ALA A 1 190 ? -24.683 -9.333 53.625 1.00 89.50 190 ALA A N 1
ATOM 1502 C CA . ALA A 1 190 ? -23.929 -9.888 54.744 1.00 89.50 190 ALA A CA 1
ATOM 1503 C C . ALA A 1 190 ? -24.072 -9.002 55.990 1.00 89.50 190 ALA A C 1
ATOM 1505 O O . ALA A 1 190 ? -24.477 -9.497 57.035 1.00 89.50 190 ALA A O 1
ATOM 1506 N N . GLU A 1 191 ? -23.874 -7.690 55.850 1.00 88.69 191 GLU A N 1
ATOM 1507 C CA . GLU A 1 191 ? -24.059 -6.719 56.936 1.00 88.69 191 GLU A CA 1
ATOM 1508 C C . GLU A 1 191 ? -25.489 -6.757 57.492 1.00 88.69 191 GLU A C 1
ATOM 1510 O O . GLU A 1 191 ? -25.684 -6.819 58.702 1.00 88.69 191 GLU A O 1
ATOM 1515 N N . ALA A 1 192 ? -26.509 -6.831 56.631 1.00 87.31 192 ALA A N 1
ATOM 1516 C CA . ALA A 1 192 ? -27.899 -6.948 57.068 1.00 87.31 192 ALA A CA 1
ATOM 1517 C C . ALA A 1 192 ? -28.177 -8.238 57.865 1.00 87.31 192 ALA A C 1
ATOM 1519 O O . ALA A 1 192 ? -29.013 -8.230 58.769 1.00 87.31 192 ALA A O 1
ATOM 1520 N N . LYS A 1 193 ? -27.493 -9.350 57.549 1.00 89.81 193 LYS A N 1
ATOM 1521 C CA . LYS A 1 193 ? -27.596 -10.593 58.331 1.00 89.81 193 LYS A CA 1
ATOM 1522 C C . LYS A 1 193 ? -26.973 -10.439 59.713 1.00 89.81 193 LYS A C 1
ATOM 1524 O O . LYS A 1 193 ? -27.589 -10.879 60.677 1.00 89.81 193 LYS A O 1
ATOM 1529 N N . GLU A 1 194 ? -25.806 -9.807 59.805 1.00 89.25 194 GLU A N 1
ATOM 1530 C CA . GLU A 1 194 ? -25.144 -9.532 61.086 1.00 89.25 194 GLU A CA 1
ATOM 1531 C C . GLU A 1 194 ? -25.997 -8.607 61.959 1.00 89.25 194 GLU A C 1
ATOM 1533 O O . GLU A 1 194 ? -26.240 -8.906 63.125 1.00 89.25 194 GLU A O 1
ATOM 1538 N N . VAL A 1 195 ? -26.552 -7.538 61.377 1.00 88.00 195 VAL A N 1
ATOM 1539 C CA . VAL A 1 195 ? -27.472 -6.630 62.082 1.00 88.00 195 VAL A CA 1
ATOM 1540 C C . VAL A 1 195 ? -28.711 -7.375 62.575 1.00 88.00 195 VAL A C 1
ATOM 1542 O O . VAL A 1 195 ? -29.130 -7.176 63.714 1.00 88.00 195 VAL A O 1
ATOM 1545 N N . LYS A 1 196 ? -29.293 -8.249 61.745 1.00 88.00 196 LYS A N 1
ATOM 1546 C CA . LYS A 1 196 ? -30.448 -9.056 62.149 1.00 88.00 196 LYS A CA 1
ATOM 1547 C C . LYS A 1 196 ? -30.096 -9.994 63.305 1.00 88.00 196 LYS A C 1
ATOM 1549 O O . LYS A 1 196 ? -30.823 -10.026 64.287 1.00 88.00 196 LYS A O 1
ATOM 1554 N N . LYS A 1 197 ? -28.967 -10.698 63.211 1.00 90.50 197 LYS A N 1
ATOM 1555 C CA . LYS A 1 197 ? -28.484 -11.595 64.265 1.00 90.50 197 LYS A CA 1
ATOM 1556 C C . LYS A 1 197 ? -28.282 -10.849 65.589 1.00 90.50 197 LYS A C 1
ATOM 1558 O O . LYS A 1 197 ? -28.762 -11.303 66.618 1.00 90.50 197 LYS A O 1
ATOM 1563 N N . ALA A 1 198 ? -27.648 -9.677 65.549 1.00 86.56 198 ALA A N 1
ATOM 1564 C CA . ALA A 1 198 ? -27.451 -8.841 66.730 1.00 86.56 198 ALA A CA 1
ATOM 1565 C C . ALA A 1 198 ? -28.778 -8.338 67.331 1.00 86.56 198 ALA A C 1
ATOM 1567 O O . ALA A 1 198 ? -28.897 -8.200 68.548 1.00 86.56 198 ALA A O 1
ATOM 1568 N N . ALA A 1 199 ? -29.783 -8.053 66.496 1.00 84.69 199 ALA A N 1
ATOM 1569 C CA . ALA A 1 199 ? -31.115 -7.681 66.966 1.00 84.69 199 ALA A CA 1
ATOM 1570 C C . ALA A 1 199 ? -31.837 -8.859 67.642 1.00 84.69 199 ALA A C 1
ATOM 1572 O O . ALA A 1 199 ? -32.434 -8.658 68.699 1.00 84.69 199 ALA A O 1
ATOM 1573 N N . ASP A 1 200 ? -31.742 -10.061 67.064 1.00 84.81 200 ASP A N 1
ATOM 1574 C CA . ASP A 1 200 ? -32.320 -11.289 67.620 1.00 84.81 200 ASP A CA 1
ATOM 1575 C C . ASP A 1 200 ? -31.670 -11.628 68.984 1.00 84.81 200 ASP A C 1
ATOM 1577 O O . ASP A 1 200 ? -32.381 -11.811 69.970 1.00 84.81 200 ASP A O 1
ATOM 1581 N N . GLU A 1 201 ? -30.334 -11.572 69.099 1.00 87.31 201 GLU A N 1
ATOM 1582 C CA . GLU A 1 201 ? -29.606 -11.768 70.373 1.00 87.31 201 GLU A CA 1
ATOM 1583 C C . GLU A 1 201 ? -30.010 -10.738 71.447 1.00 87.31 201 GLU A C 1
ATOM 1585 O O . GLU A 1 201 ? -30.161 -11.060 72.629 1.00 87.31 201 GLU A O 1
ATOM 1590 N N . LYS A 1 202 ? -30.218 -9.477 71.049 1.00 85.31 202 LYS A N 1
ATOM 1591 C CA . LYS A 1 202 ? -30.638 -8.409 71.967 1.00 85.31 202 LYS A CA 1
ATOM 1592 C C . LYS A 1 202 ? -32.075 -8.599 72.461 1.00 85.31 202 LYS A C 1
ATOM 1594 O O . LYS A 1 202 ? -32.379 -8.214 73.591 1.00 85.31 202 LYS A O 1
ATOM 1599 N N . LEU A 1 203 ? -32.947 -9.167 71.628 1.00 84.94 203 LEU A N 1
ATOM 1600 C CA . LEU A 1 203 ? -34.316 -9.509 72.005 1.00 84.94 203 LEU A CA 1
ATOM 1601 C C . LEU A 1 203 ? -34.327 -10.630 73.052 1.00 84.94 203 LEU A C 1
ATOM 1603 O O . LEU A 1 203 ? -34.988 -10.480 74.076 1.00 84.94 203 LEU A O 1
ATOM 1607 N N . GLU A 1 204 ? -33.533 -11.685 72.842 1.00 85.44 204 GLU A N 1
ATOM 1608 C CA . GLU A 1 204 ? -33.388 -12.787 73.802 1.00 85.44 204 GLU A CA 1
ATOM 1609 C C . GLU A 1 204 ? -32.885 -12.295 75.166 1.00 85.44 204 GLU A C 1
ATOM 1611 O O . GLU A 1 204 ? -33.470 -12.618 76.200 1.00 85.44 204 GLU A O 1
ATOM 1616 N N . LEU A 1 205 ? -31.848 -11.449 75.182 1.00 81.56 205 LEU A N 1
ATOM 1617 C CA . LEU A 1 205 ? -31.337 -10.826 76.410 1.00 81.56 205 LEU A CA 1
ATOM 1618 C C . LEU A 1 205 ? -32.417 -10.032 77.152 1.00 81.56 205 LEU A C 1
ATOM 1620 O O . LEU A 1 205 ? -32.567 -10.162 78.366 1.00 81.56 205 LEU A O 1
ATOM 1624 N N . HIS A 1 206 ? -33.189 -9.225 76.427 1.00 85.50 206 HIS A N 1
ATOM 1625 C CA . HIS A 1 206 ? -34.262 -8.433 77.016 1.00 85.50 206 HIS A CA 1
ATOM 1626 C C . HIS A 1 206 ? -35.404 -9.308 77.571 1.00 85.50 206 HIS A C 1
ATOM 1628 O O . HIS A 1 206 ? -35.994 -8.970 78.601 1.00 85.50 206 HIS A O 1
ATOM 1634 N N . ASP A 1 207 ? -35.713 -10.438 76.933 1.00 84.12 207 ASP A N 1
ATOM 1635 C CA . ASP A 1 207 ? -36.707 -11.391 77.436 1.00 84.12 207 ASP A CA 1
ATOM 1636 C C . ASP A 1 207 ? -36.227 -12.092 78.719 1.00 84.12 207 ASP A C 1
ATOM 1638 O O . ASP A 1 207 ? -36.998 -12.215 79.675 1.00 84.12 207 ASP A O 1
ATOM 1642 N N . VAL A 1 208 ? -34.937 -12.441 78.800 1.00 84.06 208 VAL A N 1
ATOM 1643 C CA . VAL A 1 208 ? -34.309 -12.951 80.033 1.00 84.06 208 VAL A CA 1
ATOM 1644 C C . VAL A 1 208 ? -34.361 -11.906 81.152 1.00 84.06 208 VAL A C 1
ATOM 1646 O O . VAL A 1 208 ? -34.764 -12.218 82.273 1.00 84.06 208 VAL A O 1
ATOM 1649 N N . GLU A 1 209 ? -34.012 -10.649 80.866 1.00 81.75 209 GLU A N 1
ATOM 1650 C CA . GLU A 1 209 ? -34.093 -9.559 81.848 1.00 81.75 209 GLU A CA 1
ATOM 1651 C C . GLU A 1 209 ? -35.526 -9.331 82.349 1.00 81.75 209 GLU A C 1
ATOM 1653 O O . GLU A 1 209 ? -35.739 -9.060 83.537 1.00 81.75 209 GLU A O 1
ATOM 1658 N N . ARG A 1 210 ? -36.529 -9.461 81.469 1.00 80.00 210 ARG A N 1
ATOM 1659 C CA . ARG A 1 210 ? -37.944 -9.388 81.856 1.00 80.00 210 ARG A CA 1
ATOM 1660 C C . ARG A 1 210 ? -38.334 -10.500 82.818 1.00 80.00 210 ARG A C 1
ATOM 1662 O O . ARG A 1 210 ? -39.010 -10.195 83.800 1.00 80.00 210 ARG A O 1
ATOM 1669 N N . GLU A 1 211 ? -37.947 -11.745 82.555 1.00 83.44 211 GLU A N 1
ATOM 1670 C CA . GLU A 1 211 ? -38.259 -12.866 83.451 1.00 83.44 211 GLU A CA 1
ATOM 1671 C C . GLU A 1 211 ? -37.561 -12.714 84.801 1.00 83.44 211 GLU A C 1
ATOM 1673 O O . GLU A 1 211 ? -38.230 -12.722 85.831 1.00 83.44 211 GLU A O 1
ATOM 1678 N N . MET A 1 212 ? -36.267 -12.389 84.814 1.00 84.06 212 MET A N 1
ATOM 1679 C CA . MET A 1 212 ? -35.533 -12.094 86.052 1.00 84.06 212 MET A CA 1
ATOM 1680 C C . MET A 1 212 ? -36.202 -10.979 86.870 1.00 84.06 212 MET A C 1
ATOM 1682 O O . MET A 1 212 ? -36.269 -11.033 88.100 1.00 84.06 212 MET A O 1
ATOM 1686 N N . ARG A 1 213 ? -36.730 -9.948 86.198 1.00 84.88 213 ARG A N 1
ATOM 1687 C CA . ARG A 1 213 ? -37.480 -8.872 86.854 1.00 84.88 213 ARG A CA 1
ATOM 1688 C C . ARG A 1 213 ? -38.812 -9.362 87.426 1.00 84.88 213 ARG A C 1
ATOM 1690 O O . ARG A 1 213 ? -39.163 -8.936 88.524 1.00 84.88 213 ARG A O 1
ATOM 1697 N N . LYS A 1 214 ? -39.548 -10.227 86.718 1.00 85.31 214 LYS A N 1
ATOM 1698 C CA . LYS A 1 214 ? -40.787 -10.842 87.228 1.00 85.31 214 LYS A CA 1
ATOM 1699 C C . LYS A 1 214 ? -40.511 -11.724 88.440 1.00 85.31 214 LYS A C 1
ATOM 1701 O O . LYS A 1 214 ? -41.244 -11.616 89.419 1.00 85.31 214 LYS A O 1
ATOM 1706 N N . ASP A 1 215 ? -39.459 -12.535 88.394 1.00 86.62 215 ASP A N 1
ATOM 1707 C CA . ASP A 1 215 ? -39.057 -13.409 89.497 1.00 86.62 215 ASP A CA 1
ATOM 1708 C C . ASP A 1 215 ? -38.670 -12.600 90.732 1.00 86.62 215 ASP A C 1
ATOM 1710 O O . ASP A 1 215 ? -39.120 -12.900 91.836 1.00 86.62 215 ASP A O 1
ATOM 1714 N N . ARG A 1 216 ? -37.929 -11.500 90.550 1.00 85.50 216 ARG A N 1
ATOM 1715 C CA . ARG A 1 216 ? -37.591 -10.592 91.651 1.00 85.50 216 ARG A CA 1
ATOM 1716 C C . ARG A 1 216 ? -38.831 -9.955 92.281 1.00 85.50 216 ARG A C 1
ATOM 1718 O O . ARG A 1 216 ? -38.934 -9.915 93.501 1.00 85.50 216 ARG A O 1
ATOM 1725 N N . ILE A 1 217 ? -39.784 -9.500 91.461 1.00 84.69 217 ILE A N 1
ATOM 1726 C CA . ILE A 1 217 ? -41.065 -8.964 91.951 1.00 84.69 217 ILE A CA 1
ATOM 1727 C C . ILE A 1 217 ? -41.852 -10.051 92.698 1.00 84.69 217 ILE A C 1
ATOM 1729 O O . ILE A 1 217 ? -42.421 -9.776 93.749 1.00 84.69 217 ILE A O 1
ATOM 1733 N N . ARG A 1 218 ? -41.880 -11.290 92.189 1.00 85.31 218 ARG A N 1
ATOM 1734 C CA . ARG A 1 218 ? -42.569 -12.411 92.845 1.00 85.31 218 ARG A CA 1
ATOM 1735 C C . ARG A 1 218 ? -41.960 -12.714 94.213 1.00 85.31 218 ARG A C 1
ATOM 1737 O O . ARG A 1 218 ? -42.703 -12.803 95.183 1.00 85.31 218 ARG A O 1
ATOM 1744 N N . ALA A 1 219 ? -40.633 -12.773 94.299 1.00 84.06 219 ALA A N 1
ATOM 1745 C CA . ALA A 1 219 ? -39.916 -12.965 95.555 1.00 84.06 219 ALA A CA 1
ATOM 1746 C C . ALA A 1 219 ? -40.178 -11.826 96.560 1.00 84.06 219 ALA A C 1
ATOM 1748 O O . ALA A 1 219 ? -40.359 -12.082 97.748 1.00 84.06 219 ALA A O 1
ATOM 1749 N N . GLU A 1 220 ? -40.247 -10.570 96.101 1.00 84.50 220 GLU A N 1
ATOM 1750 C CA . GLU A 1 220 ? -40.625 -9.431 96.952 1.00 84.50 220 GLU A CA 1
ATOM 1751 C C . GLU A 1 220 ? -42.060 -9.557 97.487 1.00 84.50 220 GLU A C 1
ATOM 1753 O O . GLU A 1 220 ? -42.297 -9.293 98.667 1.00 84.50 220 GLU A O 1
ATOM 1758 N N . VAL A 1 221 ? -43.014 -9.983 96.651 1.00 84.75 221 VAL A N 1
ATOM 1759 C CA . VAL A 1 221 ? -44.407 -10.216 97.068 1.00 84.75 221 VAL A CA 1
ATOM 1760 C C . VAL A 1 221 ? -44.492 -11.362 98.074 1.00 84.75 221 VAL A C 1
ATOM 1762 O O . VAL A 1 221 ? -45.119 -11.196 99.115 1.00 84.75 221 VAL A O 1
ATOM 1765 N N . GLU A 1 222 ? -43.819 -12.485 97.818 1.00 85.19 222 GLU A N 1
ATOM 1766 C CA . GLU A 1 222 ? -43.754 -13.626 98.742 1.00 85.19 222 GLU A CA 1
ATOM 1767 C C . GLU A 1 222 ? -43.149 -13.224 100.090 1.00 85.19 222 GLU A C 1
ATOM 1769 O O . GLU A 1 222 ? -43.698 -13.548 101.143 1.00 85.19 222 GLU A O 1
ATOM 1774 N N . HIS A 1 223 ? -42.056 -12.456 100.073 1.00 85.25 223 HIS A N 1
ATOM 1775 C CA . HIS A 1 223 ? -41.458 -11.910 101.286 1.00 85.25 223 HIS A CA 1
ATOM 1776 C C . HIS A 1 223 ? -42.439 -10.986 102.021 1.00 85.25 223 HIS A C 1
ATOM 1778 O O . HIS A 1 223 ? -42.575 -11.060 103.245 1.00 85.25 223 HIS A O 1
ATOM 1784 N N . HIS A 1 224 ? -43.129 -10.099 101.303 1.00 83.75 224 HIS A N 1
ATOM 1785 C CA . HIS A 1 224 ? -44.125 -9.210 101.894 1.00 83.75 224 HIS A CA 1
ATOM 1786 C C . HIS A 1 224 ? -45.289 -10.000 102.518 1.00 83.75 224 HIS A C 1
ATOM 1788 O O . HIS A 1 224 ? -45.719 -9.687 103.630 1.00 83.75 224 HIS A O 1
ATOM 1794 N N . ASP A 1 225 ? -45.780 -11.042 101.848 1.00 84.12 225 ASP A N 1
ATOM 1795 C CA . ASP A 1 225 ? -46.850 -11.906 102.349 1.00 84.12 225 ASP A CA 1
ATOM 1796 C C . ASP A 1 225 ? -46.410 -12.733 103.563 1.00 84.12 225 ASP A C 1
ATOM 1798 O O . ASP A 1 225 ? -47.163 -12.828 104.533 1.00 84.12 225 ASP A O 1
ATOM 1802 N N . ALA A 1 226 ? -45.175 -13.243 103.582 1.00 83.94 226 ALA A N 1
ATOM 1803 C CA . ALA A 1 226 ? -44.599 -13.922 104.742 1.00 83.94 226 ALA A CA 1
ATOM 1804 C C . ALA A 1 226 ? -44.486 -12.986 105.957 1.00 83.94 226 ALA A C 1
ATOM 1806 O O . ALA A 1 226 ? -44.880 -13.354 107.063 1.00 83.94 226 ALA A O 1
ATOM 1807 N N . VAL A 1 227 ? -44.024 -11.746 105.758 1.00 84.38 227 VAL A N 1
ATOM 1808 C CA . VAL A 1 227 ? -44.002 -10.715 106.813 1.00 84.38 227 VAL A CA 1
ATOM 1809 C C . VAL A 1 227 ? -45.412 -10.403 107.303 1.00 84.38 227 VAL A C 1
ATOM 1811 O O . VAL A 1 227 ? -45.641 -10.272 108.505 1.00 84.38 227 VAL A O 1
ATOM 1814 N N . ARG A 1 228 ? -46.383 -10.316 106.390 1.00 82.81 228 ARG A N 1
ATOM 1815 C CA . ARG A 1 228 ? -47.790 -10.096 106.736 1.00 82.81 228 ARG A CA 1
ATOM 1816 C C . ARG A 1 228 ? -48.359 -11.248 107.561 1.00 82.81 228 ARG A C 1
ATOM 1818 O O . ARG A 1 228 ? -49.119 -10.988 108.491 1.00 82.81 228 ARG A O 1
ATOM 1825 N N . GLN A 1 229 ? -48.003 -12.487 107.228 1.00 83.94 229 GLN A N 1
ATOM 1826 C CA . GLN A 1 229 ? -48.420 -13.673 107.965 1.00 83.94 229 GLN A CA 1
ATOM 1827 C C . GLN A 1 229 ? -47.775 -13.717 109.352 1.00 83.94 229 GLN A C 1
ATOM 1829 O O . GLN A 1 229 ? -48.506 -13.787 110.330 1.00 83.94 229 GLN A O 1
ATOM 1834 N N . MET A 1 230 ? -46.458 -13.505 109.457 1.00 83.88 230 MET A N 1
ATOM 1835 C CA . MET A 1 230 ? -45.774 -13.373 110.750 1.00 83.88 230 MET A CA 1
ATOM 1836 C C . MET A 1 230 ? -46.412 -12.291 111.624 1.00 83.88 230 MET A C 1
ATOM 1838 O O . MET A 1 230 ? -46.599 -12.483 112.818 1.00 83.88 230 MET A O 1
ATOM 1842 N N . ARG A 1 231 ? -46.807 -11.155 111.037 1.00 79.69 231 ARG A N 1
ATOM 1843 C CA . ARG A 1 231 ? -47.495 -10.089 111.773 1.00 79.69 231 ARG A CA 1
ATOM 1844 C C . ARG A 1 231 ? -48.856 -10.539 112.308 1.00 79.69 231 ARG A C 1
ATOM 1846 O O . ARG A 1 231 ? -49.185 -10.208 113.440 1.00 79.69 231 ARG A O 1
ATOM 1853 N N . LYS A 1 232 ? -49.625 -11.304 111.524 1.00 83.38 232 LYS A N 1
ATOM 1854 C CA . LYS A 1 232 ? -50.884 -11.915 111.985 1.00 83.38 232 LYS A CA 1
ATOM 1855 C C . LYS A 1 232 ? -50.650 -12.941 113.091 1.00 83.38 232 LYS A C 1
ATOM 1857 O O . LYS A 1 232 ? -51.424 -12.960 114.040 1.00 83.38 232 LYS A O 1
ATOM 1862 N N . ASP A 1 233 ? -49.612 -13.762 112.968 1.00 85.00 233 ASP A N 1
ATOM 1863 C CA . ASP A 1 233 ? -49.283 -14.802 113.944 1.00 85.00 233 ASP A CA 1
ATOM 1864 C C . ASP A 1 233 ? -48.850 -14.167 115.276 1.00 85.00 233 ASP A C 1
ATOM 1866 O O . ASP A 1 233 ? -49.393 -14.509 116.321 1.00 85.00 233 ASP A O 1
ATOM 1870 N N . VAL A 1 234 ? -47.998 -13.135 115.237 1.00 83.38 234 VAL A N 1
ATOM 1871 C CA . VAL A 1 234 ? -47.628 -12.326 116.414 1.00 83.38 234 VAL A CA 1
ATOM 1872 C C . VAL A 1 234 ? -48.847 -11.628 117.024 1.00 83.38 234 VAL A C 1
ATOM 1874 O O . VAL A 1 234 ? -49.004 -11.602 118.243 1.00 83.38 234 VAL A O 1
ATOM 1877 N N . GLU A 1 235 ? -49.743 -11.066 116.206 1.00 81.00 235 GLU A N 1
ATOM 1878 C CA . GLU A 1 235 ? -51.001 -10.490 116.699 1.00 81.00 235 GLU A CA 1
ATOM 1879 C C . GLU A 1 235 ? -51.909 -11.549 117.350 1.00 81.00 235 GLU A C 1
ATOM 1881 O O . GLU A 1 235 ? -52.615 -11.233 118.310 1.00 81.00 235 GLU A O 1
ATOM 1886 N N . ALA A 1 236 ? -51.910 -12.788 116.854 1.00 79.25 236 ALA A N 1
ATOM 1887 C CA . ALA A 1 236 ? -52.666 -13.897 117.427 1.00 79.25 236 ALA A CA 1
ATOM 1888 C C . ALA A 1 236 ? -52.058 -14.377 118.755 1.00 79.25 236 ALA A C 1
ATOM 1890 O O . ALA A 1 236 ? -52.791 -14.503 119.734 1.00 79.25 236 ALA A O 1
ATOM 1891 N N . GLU A 1 237 ? -50.737 -14.552 118.827 1.00 78.88 237 GLU A N 1
ATOM 1892 C CA . GLU A 1 237 ? -50.014 -14.880 120.065 1.00 78.88 237 GLU A CA 1
ATOM 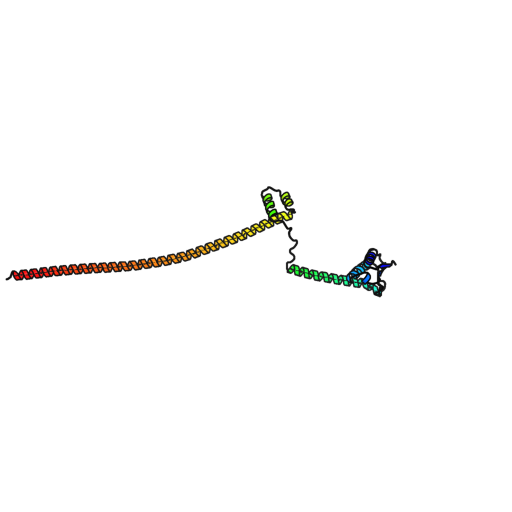1893 C C . GLU A 1 237 ? -50.193 -13.795 121.130 1.00 78.88 237 GLU A C 1
ATOM 1895 O O . GLU A 1 237 ? -50.479 -14.095 122.288 1.00 78.88 237 GLU A O 1
ATOM 1900 N N . ALA A 1 238 ? -50.113 -12.518 120.746 1.00 76.12 238 ALA A N 1
ATOM 1901 C CA . ALA A 1 238 ? -50.377 -11.406 121.652 1.00 76.12 238 ALA A CA 1
ATOM 1902 C C . ALA A 1 238 ? -51.822 -11.422 122.183 1.00 76.12 238 ALA A C 1
ATOM 1904 O O . ALA A 1 238 ? -52.048 -11.086 123.345 1.00 76.12 238 ALA A O 1
ATOM 1905 N N . ARG A 1 239 ? -52.812 -11.826 121.369 1.00 77.00 239 ARG A N 1
ATOM 1906 C CA . ARG A 1 239 ? -54.204 -12.011 121.826 1.00 77.00 239 ARG A CA 1
ATOM 1907 C C . ARG A 1 239 ? -54.346 -13.194 122.782 1.00 77.00 239 ARG A C 1
ATOM 1909 O O . ARG A 1 239 ? -55.101 -13.078 123.742 1.00 77.00 239 ARG A O 1
ATOM 1916 N N . GLU A 1 240 ? -53.651 -14.301 122.535 1.00 76.12 240 GLU A N 1
ATOM 1917 C CA . GLU A 1 240 ? -53.626 -15.468 123.428 1.00 76.12 240 GLU A CA 1
ATOM 1918 C C . GLU A 1 240 ? -52.980 -15.125 124.779 1.00 76.12 240 GLU A C 1
ATOM 1920 O O . GLU A 1 240 ? -53.585 -15.361 125.821 1.00 76.12 240 GLU A O 1
ATOM 1925 N N . LEU A 1 241 ? -51.822 -14.456 124.782 1.00 73.50 241 LEU A N 1
ATOM 1926 C CA . LEU A 1 241 ? -51.179 -13.961 126.006 1.00 73.50 241 LEU A CA 1
ATOM 1927 C C . LEU A 1 241 ? -52.079 -12.988 126.772 1.00 73.50 241 LEU A C 1
ATOM 1929 O O . LEU A 1 241 ? -52.183 -13.069 127.993 1.00 73.50 241 LEU A O 1
ATOM 1933 N N . LYS A 1 242 ? -52.780 -12.094 126.067 1.00 70.88 242 LYS A N 1
ATOM 1934 C CA . LYS A 1 242 ? -53.724 -11.165 126.698 1.00 70.88 242 LYS A CA 1
ATOM 1935 C C . LYS A 1 242 ? -54.904 -11.893 127.353 1.00 70.88 242 LYS A C 1
ATOM 1937 O O . LYS A 1 242 ? -55.282 -11.528 128.457 1.00 70.88 242 LYS A O 1
ATOM 1942 N N . LYS A 1 243 ? -55.425 -12.958 126.728 1.00 73.62 243 LYS A N 1
ATOM 1943 C CA . LYS A 1 243 ? -56.433 -13.845 127.338 1.00 73.62 243 LYS A CA 1
ATOM 1944 C C . LYS A 1 243 ? -55.895 -14.626 128.539 1.00 73.62 243 LYS A C 1
ATOM 1946 O O . LYS A 1 243 ? -56.660 -14.906 129.453 1.00 73.62 243 LYS A O 1
ATOM 1951 N N . MET A 1 244 ? -54.616 -15.007 128.532 1.00 67.75 244 MET A N 1
ATOM 1952 C CA . MET A 1 244 ? -53.981 -15.671 129.676 1.00 67.75 244 MET A CA 1
ATOM 1953 C C . MET A 1 244 ? -53.821 -14.714 130.862 1.00 67.75 244 MET A C 1
ATOM 1955 O O . MET A 1 244 ? -54.131 -15.107 131.977 1.00 67.75 244 MET A O 1
ATOM 1959 N N . MET A 1 245 ? -53.443 -13.452 130.627 1.00 64.06 245 MET A N 1
ATOM 1960 C CA . MET A 1 245 ? -53.351 -12.445 131.695 1.00 64.06 245 MET A CA 1
ATOM 1961 C C . MET A 1 245 ? -54.712 -11.924 132.194 1.00 64.06 245 MET A C 1
ATOM 1963 O O . MET A 1 245 ? -54.772 -11.341 133.266 1.00 64.06 245 MET A O 1
ATOM 1967 N N . GLU A 1 246 ? -55.797 -12.080 131.428 1.00 61.00 246 GLU A N 1
ATOM 1968 C CA . GLU A 1 246 ? -57.168 -11.743 131.865 1.00 61.00 246 GLU A CA 1
ATOM 1969 C C . GLU A 1 246 ? -57.843 -12.881 132.667 1.00 61.00 246 GLU A C 1
ATOM 1971 O O . GLU A 1 246 ? -58.939 -12.684 133.188 1.00 61.00 246 GLU A O 1
ATOM 1976 N N . ASN A 1 247 ? -57.201 -14.053 132.776 1.00 53.62 247 ASN A N 1
ATOM 1977 C CA . ASN A 1 247 ? -57.682 -15.236 133.508 1.00 53.62 247 ASN A CA 1
ATOM 1978 C C . ASN A 1 247 ? -56.864 -15.565 134.782 1.00 53.62 247 ASN A C 1
ATOM 1980 O O . ASN A 1 247 ? -57.109 -16.606 135.397 1.00 53.62 247 ASN A O 1
ATOM 1984 N N . GLU A 1 248 ? -55.934 -14.695 135.184 1.00 43.84 248 GLU A N 1
ATOM 1985 C CA . GLU A 1 248 ? -55.262 -14.678 136.501 1.00 43.84 248 GLU A CA 1
ATOM 1986 C C . GLU A 1 248 ? -55.765 -13.494 137.339 1.00 43.84 248 GLU A C 1
ATOM 1988 O O . GLU A 1 248 ? -55.904 -13.669 138.572 1.00 43.84 248 GLU A O 1
#

Foldseek 3Di:
DAEQEDQAQVSLQVCLVPDAAPYEYEYAALVRNDPDPLVSLVSLLSCVVRNYWYHYNPVGAGCVDPRNVCVNVVSVVVVVVVVVVVVVVVVVVVVVCVVVVVCPDDDQDDWDPVLLVVLVVCCVVVVDPPVRSCVSRVHDPVSNVVVVVVVVVVVVVVVVVVVVVVVVVVVVVVVVVVVVVVVVVVVVVVVVVVVVVVVVVVVVVVVVVVVVVVVVVVVVVVVVVVVVVVVVVVVVVVVVVVVVVVVD

Radius of gyration: 62.36 Å; chains: 1; bounding box: 104×54×192 Å

Sequence (248 aa):
MEIVYAEDKKSFVEAIETIRAGACVRIDSISSVSDSAKDFLDAAVKLAGKGGELVCESEGFDTRREQGALLFPLCRALSELEQAGRKARRHSGIERAKSEGKYKGRKPIAVNGELFESVVARWRGGELNARQAMALLELKPNTFYRRIKEQEEQKMKDYKQMEHEIKSEIKDAVRQSRHDLGELKKQVRAEAKEVKKAADEKLELHDVEREMRKDRIRAEVEHHDAVRQMRKDVEAEARELKKMMENE

Secondary structure (DSSP, 8-state):
--EEEE-SHHHHHHHHHHPPTT-EEEES-HHHH-SSHHHHHHHHHHHHHTT-EEEETTTTEETTSTTTTTHHHHHHHHHHHHHHHHHHHHHHHHHHHHHTT----SPPPP--HHHHHHHHHHHHTTSS-HHHHHHHTT--HHHHHHHHHHHHHHHHHHHHHHHHHHHHHHHHHHHHHHHHHHHHHHHHHHHHHHHHHHHHHHHHHHHHHHHHHHHHHHHHHHHHHHHHHHHHHHHHHHHHHHHHHT--